Protein AF-A0A0T8ZZK5-F1 (afdb_monomer)

Secondary structure (DSSP, 8-state):
-HHHHHHHHHHHHHHHHHHHHHHHHHHHHHHHHHHHHHHHHHHHHHHHHHHHHHHHHHHHHHHHHHHHHHHHHHHHT--TTSPPP-HHHHHHHHHHHHHHHTT--SHHHHHHHHHHHHHHHHHTTPPPPSS--TTHHHHHHHTT--S---TTSHHHHHHHHHHHHHHHHHHHHHHHHHHHTT-

Solvent-accessible surface area (backbone atoms only — not comparable to full-atom values): 10381 Å² total; per-residue (Å²): 112,69,68,61,54,52,52,51,51,52,50,53,52,51,51,54,53,50,50,51,51,51,51,50,52,52,48,54,52,51,51,51,52,52,51,51,53,52,52,50,53,50,51,51,50,52,52,51,50,54,49,50,57,48,51,52,54,44,49,38,44,51,49,33,55,53,45,47,54,52,50,50,53,55,39,72,70,52,56,93,88,52,79,54,60,60,63,69,61,53,50,54,40,48,55,37,47,55,61,38,56,76,72,53,92,44,72,69,58,48,49,51,47,53,50,38,53,49,53,52,40,40,66,29,59,40,78,70,78,93,65,89,49,92,63,51,68,58,48,62,62,52,72,74,58,74,91,88,77,76,86,84,50,71,68,57,53,42,48,47,56,48,47,53,51,41,50,48,57,44,48,56,62,54,51,56,47,64,58,59,76,73,107

Nearest PDB structures (foldseek):
  8otz-assembly1_Ct  TM=2.909E-01  e=5.115E+00  Bos taurus
  3ja6-assembly1_I  TM=2.826E-01  e=5.115E+00  Escherichia coli

Foldseek 3Di:
DVVVVVVVVVVVVVVVVVVVVVVVVVVVVVVVVVVVVVVVVVVVVVVVVLVVVLVLLLVLLVLLLVLLVVLLVVLLPDDPPDAADDPVSLVSNVVSLVSNLVVDDDPVLNLLSVVLNQVSCVSSVHDRPPDDDVCVVVVVVVVPDDPDDDDDPDSVVSSVSNNVSSVVSNVVSVVVVVVVVVD

Organism: Streptococcus pneumoniae (NCBI:txid1313)

Sequence (183 aa):
MSEVFTTTLISVGATVLTNLIIHGFAYQQKKIENKNKLEEKKVDFLNTQLSQDRDLYISTFQNFASISGKTVSYVESRLDDAPPIDLDIITNFDDIFYKTYLFLDSDEEQKKFINFRNVLRYQAGYPHPDGLYIWDVQFEEQSYAPDTIEEPRYIFDRLNECLLIANKHINDKLHIQSSANCS

Radius of gyration: 33.41 Å; Cα contacts (8 Å, |Δi|>4): 77; chains: 1; bounding box: 79×36×98 Å

Mean predicted aligned error: 12.9 Å

Structure (mmCIF, N/CA/C/O backbone):
data_AF-A0A0T8ZZK5-F1
#
_entry.id   AF-A0A0T8ZZK5-F1
#
loop_
_atom_site.group_PDB
_atom_site.id
_atom_site.type_symbol
_atom_site.label_atom_id
_atom_site.label_alt_id
_atom_site.label_comp_id
_atom_site.label_asym_id
_atom_site.label_entity_id
_atom_site.label_seq_id
_atom_site.pdbx_PDB_ins_code
_atom_site.Cartn_x
_atom_site.Cartn_y
_atom_site.Cartn_z
_atom_site.occupancy
_atom_site.B_iso_or_equiv
_atom_site.auth_seq_id
_atom_site.auth_comp_id
_atom_site.auth_asym_id
_atom_site.auth_atom_id
_atom_site.pdbx_PDB_model_num
ATOM 1 N N . MET A 1 1 ? -50.946 -17.463 71.865 1.00 55.47 1 MET A N 1
ATOM 2 C CA . MET A 1 1 ? -51.202 -17.564 70.408 1.00 55.47 1 MET A CA 1
ATOM 3 C C . MET A 1 1 ? -50.961 -16.245 69.673 1.00 55.47 1 MET A C 1
ATOM 5 O O . MET A 1 1 ? -50.299 -16.304 68.649 1.00 55.47 1 MET A O 1
ATOM 9 N N . SER A 1 2 ? -51.411 -15.075 70.156 1.00 64.75 2 SER A N 1
ATOM 10 C CA . SER A 1 2 ? -51.207 -13.803 69.426 1.00 64.75 2 SER A CA 1
ATOM 11 C C . SER A 1 2 ? -49.736 -13.389 69.262 1.00 64.75 2 SER A C 1
ATOM 13 O O . SER A 1 2 ? -49.383 -12.920 68.189 1.00 64.75 2 SER A O 1
ATOM 15 N N . GLU A 1 3 ? -48.871 -13.642 70.252 1.00 64.31 3 GLU A N 1
ATOM 16 C CA . GLU A 1 3 ? -47.421 -13.363 70.173 1.00 64.31 3 GLU A CA 1
ATOM 17 C C . GLU A 1 3 ? -46.702 -14.117 69.050 1.00 64.31 3 GLU A C 1
ATOM 19 O O . GLU A 1 3 ? -45.795 -13.581 68.416 1.00 64.31 3 GLU A O 1
ATOM 24 N N . VAL A 1 4 ? -47.115 -15.358 68.777 1.00 70.38 4 VAL A N 1
ATOM 25 C CA . VAL A 1 4 ? -46.538 -16.183 67.705 1.00 70.38 4 VAL A CA 1
ATOM 26 C C . VAL A 1 4 ? -46.967 -15.644 66.337 1.00 70.38 4 VAL A C 1
ATOM 28 O O . VAL A 1 4 ? -46.168 -15.591 65.407 1.00 70.38 4 VAL A O 1
ATOM 31 N N . PHE A 1 5 ? -48.210 -15.168 66.215 1.00 71.44 5 PHE A N 1
ATOM 32 C CA . PHE A 1 5 ? -48.702 -14.541 64.987 1.00 71.44 5 PHE A CA 1
ATOM 33 C C . PHE A 1 5 ? -48.033 -13.188 64.707 1.00 71.44 5 PHE A C 1
ATOM 35 O O . PHE A 1 5 ? -47.642 -12.938 63.568 1.00 71.44 5 PHE A O 1
ATOM 42 N N . THR A 1 6 ? -47.845 -12.329 65.716 1.00 72.88 6 THR A N 1
ATOM 43 C CA . THR A 1 6 ? -47.165 -11.033 65.539 1.00 72.88 6 THR A CA 1
ATOM 44 C C . THR A 1 6 ? -45.686 -11.191 65.208 1.00 72.88 6 THR A C 1
ATOM 46 O O . THR A 1 6 ? -45.202 -10.530 64.292 1.00 72.88 6 THR A O 1
ATOM 49 N N . THR A 1 7 ? -44.968 -12.095 65.879 1.00 76.00 7 THR A N 1
ATOM 50 C CA . THR A 1 7 ? -43.553 -12.372 65.563 1.00 76.00 7 THR A CA 1
ATOM 51 C C . THR A 1 7 ? -43.370 -12.950 64.159 1.00 76.00 7 THR A C 1
ATOM 53 O O . THR A 1 7 ? -42.472 -12.518 63.435 1.00 76.00 7 THR A O 1
ATOM 56 N N . THR A 1 8 ? -44.259 -13.848 63.724 1.00 79.06 8 THR A N 1
ATOM 57 C CA . THR A 1 8 ? -44.230 -14.408 62.361 1.00 79.06 8 THR A CA 1
ATOM 58 C C . THR A 1 8 ? -44.511 -13.337 61.302 1.00 79.06 8 THR A C 1
ATOM 60 O O . THR A 1 8 ? -43.812 -13.271 60.294 1.00 79.06 8 THR A O 1
ATOM 63 N N . LEU A 1 9 ? -45.481 -12.446 61.539 1.00 80.62 9 LEU A N 1
ATOM 64 C CA . LEU A 1 9 ? -45.811 -11.355 60.614 1.00 80.62 9 LEU A CA 1
ATOM 65 C C . LEU A 1 9 ? -44.650 -10.356 60.461 1.00 80.62 9 LEU A C 1
ATOM 67 O O . LEU A 1 9 ? -44.331 -9.946 59.345 1.00 80.62 9 LEU A O 1
ATOM 71 N N . ILE A 1 10 ? -43.987 -10.006 61.570 1.00 82.19 10 ILE A N 1
ATOM 72 C CA . ILE A 1 10 ? -42.805 -9.130 61.573 1.00 82.19 10 ILE A CA 1
ATOM 73 C C . ILE A 1 10 ? -41.640 -9.800 60.838 1.00 82.19 10 ILE A C 1
ATOM 75 O O . ILE A 1 10 ? -40.980 -9.152 60.028 1.00 82.19 10 ILE A O 1
ATOM 79 N N . SER A 1 11 ? -41.412 -11.095 61.073 1.00 85.00 11 SER A N 1
ATOM 80 C CA . SER A 1 11 ? -40.361 -11.860 60.397 1.00 85.00 11 SER A CA 1
ATOM 81 C C . SER A 1 11 ? -40.570 -11.893 58.881 1.00 85.00 11 SER A C 1
ATOM 83 O O . SER A 1 11 ? -39.662 -11.519 58.143 1.00 85.00 11 SER A O 1
ATOM 85 N N . VAL A 1 12 ? -41.770 -12.248 58.411 1.00 85.62 12 VAL A N 1
ATOM 86 C CA . VAL A 1 12 ? -42.084 -12.295 56.973 1.00 85.62 12 VAL A CA 1
ATOM 87 C C . VAL A 1 12 ? -41.981 -10.905 56.342 1.00 85.62 12 VAL A C 1
ATOM 89 O O . VAL A 1 12 ? -41.382 -10.759 55.276 1.00 85.62 12 VAL A O 1
ATOM 92 N N . GLY A 1 13 ? -42.501 -9.869 57.010 1.00 83.75 13 GLY A N 1
ATOM 93 C CA . GLY A 1 13 ? -42.396 -8.485 56.544 1.00 83.75 13 GLY A CA 1
ATOM 94 C C . GLY A 1 13 ? -40.944 -8.013 56.417 1.00 83.75 13 GLY A C 1
ATOM 95 O O . GLY A 1 13 ? -40.569 -7.433 55.397 1.00 83.75 13 GLY A O 1
ATOM 96 N N . ALA A 1 14 ? -40.103 -8.327 57.407 1.00 86.81 14 ALA A N 1
ATOM 97 C CA . ALA A 1 14 ? -38.676 -8.020 57.378 1.00 86.81 14 ALA A CA 1
ATOM 98 C C . ALA A 1 14 ? -37.957 -8.751 56.233 1.00 86.81 14 ALA A C 1
ATOM 100 O O . ALA A 1 14 ? -37.158 -8.140 55.521 1.00 86.81 14 ALA A O 1
ATOM 101 N N . THR A 1 15 ? -38.264 -10.030 55.996 1.00 89.88 15 THR A N 1
ATOM 102 C CA . THR A 1 15 ? -37.680 -10.805 54.890 1.00 89.88 15 THR A CA 1
ATOM 103 C C . THR A 1 15 ? -38.067 -10.238 53.525 1.00 89.88 15 THR A C 1
ATOM 105 O O . THR A 1 15 ? -37.198 -10.066 52.671 1.00 89.88 15 THR A O 1
ATOM 108 N N . VAL A 1 16 ? -39.342 -9.891 53.316 1.00 88.62 16 VAL A N 1
ATOM 109 C CA . VAL A 1 16 ? -39.812 -9.293 52.054 1.00 88.62 16 VAL A CA 1
ATOM 110 C C . VAL A 1 16 ? -39.143 -7.941 51.808 1.00 88.62 16 VAL A C 1
ATOM 112 O O . VAL A 1 16 ? -38.659 -7.691 50.704 1.00 88.62 16 VAL A O 1
ATOM 115 N N . LEU A 1 17 ? -39.051 -7.094 52.838 1.00 89.12 17 LEU A N 1
ATOM 116 C CA . LEU A 1 17 ? -38.395 -5.791 52.734 1.00 89.12 17 LEU A CA 1
ATOM 117 C C . LEU A 1 17 ? -36.902 -5.934 52.411 1.00 89.12 17 LEU A C 1
ATOM 119 O O . LEU A 1 17 ? -36.387 -5.236 51.540 1.00 89.12 17 LEU A O 1
ATOM 123 N N . THR A 1 18 ? -36.218 -6.874 53.063 1.00 89.19 18 THR A N 1
ATOM 124 C CA . THR A 1 18 ? -34.786 -7.106 52.840 1.00 89.19 18 THR A CA 1
ATOM 125 C C . THR A 1 18 ? -34.538 -7.650 51.431 1.00 89.19 18 THR A C 1
ATOM 127 O O . THR A 1 18 ? -33.644 -7.163 50.744 1.00 89.19 18 THR A O 1
ATOM 130 N N . ASN A 1 19 ? -35.377 -8.570 50.943 1.00 90.12 19 ASN A N 1
ATOM 131 C CA . ASN A 1 19 ? -35.300 -9.063 49.565 1.00 90.12 19 ASN A CA 1
ATOM 132 C C . ASN A 1 19 ? -35.531 -7.954 48.532 1.00 90.12 19 ASN A C 1
ATOM 134 O O . ASN A 1 19 ? -34.803 -7.891 47.543 1.00 90.12 19 ASN A O 1
ATOM 138 N N . LEU A 1 20 ? -36.500 -7.060 48.753 1.00 90.19 20 LEU A N 1
ATOM 139 C CA . LEU A 1 20 ? -36.731 -5.913 47.868 1.00 90.19 20 LEU A CA 1
ATOM 140 C C . LEU A 1 20 ? -35.511 -4.988 47.808 1.00 90.19 20 LEU A C 1
ATOM 142 O O . LEU A 1 20 ? -35.112 -4.570 46.721 1.00 90.19 20 LEU A O 1
ATOM 146 N N . ILE A 1 21 ? -34.890 -4.710 48.957 1.00 91.44 21 ILE A N 1
ATOM 147 C CA . ILE A 1 21 ? -33.682 -3.883 49.041 1.00 91.44 21 ILE A CA 1
ATOM 148 C C . ILE A 1 21 ? -32.510 -4.561 48.314 1.00 91.44 21 ILE A C 1
ATOM 150 O O . ILE A 1 21 ? -31.863 -3.928 47.479 1.00 91.44 21 ILE A O 1
ATOM 154 N N . ILE A 1 22 ? -32.268 -5.852 48.568 1.00 91.31 22 ILE A N 1
ATOM 155 C CA . ILE A 1 22 ? -31.192 -6.622 47.925 1.00 91.31 22 ILE A CA 1
ATOM 156 C C . ILE A 1 22 ? -31.388 -6.664 46.407 1.00 91.31 22 ILE A C 1
ATOM 158 O O . ILE A 1 22 ? -30.453 -6.375 45.663 1.00 91.31 22 ILE A O 1
ATOM 162 N N . HIS A 1 23 ? -32.596 -6.972 45.927 1.00 90.44 23 HIS A N 1
ATOM 163 C CA . HIS A 1 23 ? -32.881 -6.995 44.492 1.00 90.44 23 HIS A CA 1
ATOM 164 C C . HIS A 1 23 ? -32.785 -5.606 43.854 1.00 90.44 23 HIS A C 1
ATOM 166 O O . HIS A 1 23 ? -32.307 -5.496 42.725 1.00 90.44 23 HIS A O 1
ATOM 172 N N . GLY A 1 24 ? -33.172 -4.548 44.572 1.00 89.75 24 GLY A N 1
ATOM 173 C CA . GLY A 1 24 ? -32.990 -3.166 44.134 1.00 89.75 24 GLY A CA 1
ATOM 174 C C . GLY A 1 24 ? -31.514 -2.810 43.937 1.00 89.75 24 GLY A C 1
ATOM 175 O O . GLY A 1 24 ? -31.138 -2.307 42.875 1.00 89.75 24 GLY A O 1
ATOM 176 N N . PHE A 1 25 ? -30.659 -3.133 44.913 1.00 92.69 25 PHE A N 1
ATOM 177 C CA . PHE A 1 25 ? -29.212 -2.933 44.794 1.00 92.69 25 PHE A CA 1
ATOM 178 C C . PHE A 1 25 ? -28.594 -3.800 43.693 1.00 92.69 25 PHE A C 1
ATOM 180 O O . PHE A 1 25 ? -27.832 -3.286 42.874 1.00 92.69 25 PHE A O 1
ATOM 187 N N . ALA A 1 26 ? -28.971 -5.078 43.607 1.00 90.81 26 ALA A N 1
ATOM 188 C CA . ALA A 1 26 ? -28.497 -5.985 42.563 1.00 90.81 26 ALA A CA 1
ATOM 189 C C . ALA A 1 26 ? -28.880 -5.496 41.156 1.00 90.81 26 ALA A C 1
ATOM 191 O O . ALA A 1 26 ? -28.079 -5.581 40.226 1.00 90.81 26 ALA A O 1
ATOM 192 N N . TYR A 1 27 ? -30.080 -4.932 40.990 1.00 92.44 27 TYR A N 1
ATOM 193 C CA . TYR A 1 27 ? -30.512 -4.340 39.726 1.00 92.44 27 TYR A CA 1
ATOM 194 C C . TYR A 1 27 ? -29.660 -3.124 39.340 1.00 92.44 27 TYR A C 1
ATOM 196 O O . TYR A 1 27 ? -29.201 -3.038 38.200 1.00 92.44 27 TYR A O 1
ATOM 204 N N . GLN A 1 28 ? -29.406 -2.205 40.279 1.00 91.19 28 GLN A N 1
ATOM 205 C CA . GLN A 1 28 ? -28.550 -1.039 40.027 1.00 91.19 28 GLN A CA 1
ATOM 206 C C . GLN A 1 28 ? -27.117 -1.459 39.684 1.00 91.19 28 GLN A C 1
ATOM 208 O O . GLN A 1 28 ? -26.542 -0.957 38.719 1.00 91.19 28 GLN A O 1
ATOM 213 N N . GLN A 1 29 ? -26.567 -2.433 40.412 1.00 90.19 29 GLN A N 1
ATOM 214 C CA . GLN A 1 29 ? -25.231 -2.965 40.154 1.00 90.19 29 GLN A CA 1
ATOM 215 C C . GLN A 1 29 ? -25.142 -3.603 38.763 1.00 90.19 29 GLN A C 1
ATOM 217 O O . GLN A 1 29 ? -24.246 -3.269 37.991 1.00 90.19 29 GLN A O 1
ATOM 222 N N . LYS A 1 30 ? -26.124 -4.433 38.390 1.00 92.62 30 LYS A N 1
ATOM 223 C CA . LYS A 1 30 ? -26.199 -5.053 37.059 1.00 92.62 30 LYS A CA 1
ATOM 224 C C . LYS A 1 30 ? -26.376 -4.023 35.941 1.00 92.62 30 LYS A C 1
ATOM 226 O O . LYS A 1 30 ? -25.853 -4.200 34.843 1.00 92.62 30 LYS A O 1
ATOM 231 N N . LYS A 1 31 ? -27.096 -2.929 36.200 1.00 92.94 31 LYS A N 1
ATOM 232 C CA . LYS A 1 31 ? -27.240 -1.817 35.251 1.00 92.94 31 LYS A CA 1
ATOM 233 C C . LYS A 1 31 ? -25.902 -1.118 34.998 1.00 92.94 31 LYS A C 1
ATOM 235 O O . LYS A 1 31 ? -25.587 -0.838 33.843 1.00 92.94 31 LYS A O 1
ATOM 240 N N . ILE A 1 32 ? -25.122 -0.864 36.050 1.00 92.06 32 ILE A N 1
ATOM 241 C CA . ILE A 1 32 ? -23.775 -0.283 35.941 1.00 92.06 32 ILE A CA 1
ATOM 242 C C . ILE A 1 32 ? -22.839 -1.251 35.211 1.00 92.06 32 ILE A C 1
ATOM 244 O O . ILE A 1 32 ? -22.172 -0.846 34.266 1.00 92.06 32 ILE A O 1
ATOM 248 N N . GLU A 1 33 ? -22.850 -2.534 35.575 1.00 92.56 33 GLU A N 1
ATOM 249 C CA . GLU A 1 33 ? -22.044 -3.568 34.916 1.00 92.56 33 GLU A CA 1
ATOM 250 C C . GLU A 1 33 ? -22.335 -3.642 33.411 1.00 92.56 33 GLU A C 1
ATOM 252 O O . GLU A 1 33 ? -21.416 -3.637 32.596 1.00 92.56 33 GLU A O 1
ATOM 257 N N . ASN A 1 34 ? -23.613 -3.650 33.022 1.00 91.50 34 ASN A N 1
ATOM 258 C CA . ASN A 1 34 ? -24.003 -3.663 31.614 1.00 91.50 34 ASN A CA 1
ATOM 259 C C . ASN A 1 34 ? -23.561 -2.398 30.871 1.00 91.50 34 ASN A C 1
ATOM 261 O O . ASN A 1 34 ? -23.175 -2.487 29.706 1.00 91.50 34 ASN A O 1
ATOM 265 N N . LYS A 1 35 ? -23.615 -1.230 31.526 1.00 91.31 35 LYS A N 1
ATOM 266 C CA . LYS A 1 35 ? -23.129 0.023 30.941 1.00 91.31 35 LYS A CA 1
ATO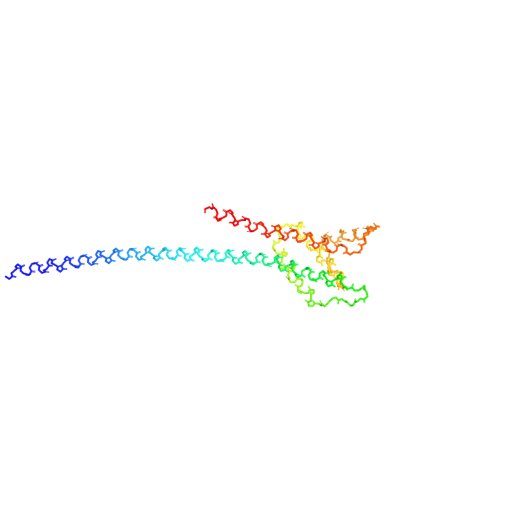M 267 C C . LYS A 1 35 ? -21.617 -0.040 30.709 1.00 91.31 35 LYS A C 1
ATOM 269 O O . LYS A 1 35 ? -21.177 0.244 29.600 1.00 91.31 35 LYS A O 1
ATOM 274 N N . ASN A 1 36 ? -20.856 -0.490 31.703 1.00 91.00 36 ASN A N 1
ATOM 275 C CA . ASN A 1 36 ? -19.404 -0.624 31.599 1.00 91.00 36 ASN A CA 1
ATOM 276 C C . ASN A 1 36 ? -19.012 -1.634 30.513 1.00 91.00 36 ASN A C 1
ATOM 278 O O . ASN A 1 36 ? -18.176 -1.321 29.678 1.00 91.00 36 ASN A O 1
ATOM 282 N N . LYS A 1 37 ? -19.679 -2.795 30.443 1.00 92.81 37 LYS A N 1
ATOM 283 C CA . LYS A 1 37 ? -19.452 -3.786 29.373 1.00 92.81 37 LYS A CA 1
ATOM 284 C C . LYS A 1 37 ? -19.738 -3.233 27.980 1.00 92.81 37 LYS A C 1
ATOM 286 O O . LYS A 1 37 ? -19.100 -3.636 27.013 1.00 92.81 37 LYS A O 1
ATOM 291 N N . LEU A 1 38 ? -20.739 -2.362 27.848 1.00 90.94 38 LEU A N 1
ATOM 292 C CA . LEU A 1 38 ? -21.039 -1.720 26.572 1.00 90.94 38 LEU A CA 1
ATOM 293 C C . LEU A 1 38 ? -19.946 -0.716 26.191 1.00 90.94 38 LEU A C 1
ATOM 295 O O . LEU A 1 38 ? -19.548 -0.685 25.031 1.00 90.94 38 LEU A O 1
ATOM 299 N N . GLU A 1 39 ? -19.477 0.086 27.147 1.00 90.69 39 GLU A N 1
ATOM 300 C CA . GLU A 1 39 ? -18.379 1.036 26.938 1.00 90.69 39 GLU A CA 1
ATOM 301 C C . GLU A 1 39 ? -17.072 0.311 26.589 1.00 90.69 39 GLU A C 1
ATOM 303 O O . GLU A 1 39 ? -16.452 0.658 25.588 1.00 90.69 39 GLU A O 1
ATOM 308 N N . GLU A 1 40 ? -16.724 -0.751 27.318 1.00 89.00 40 GLU A N 1
ATOM 309 C CA . GLU A 1 40 ? -15.568 -1.620 27.052 1.00 89.00 40 GLU A CA 1
ATOM 310 C C . GLU A 1 40 ? -15.614 -2.194 25.632 1.00 89.00 40 GLU A C 1
ATOM 312 O O . GLU A 1 40 ? -14.704 -1.961 24.843 1.00 89.00 40 GLU A O 1
ATOM 317 N N . LYS A 1 41 ? -16.736 -2.812 25.232 1.00 90.81 41 LYS A N 1
ATOM 318 C CA . LYS A 1 41 ? -16.910 -3.314 23.856 1.00 90.81 41 LYS A CA 1
ATOM 319 C C . LYS A 1 41 ? -16.763 -2.229 22.793 1.00 90.81 41 LYS A C 1
ATOM 321 O O . LYS A 1 41 ? -16.334 -2.516 21.678 1.00 90.81 41 LYS A O 1
ATOM 326 N N . LYS A 1 42 ? -17.176 -0.998 23.099 1.00 89.94 42 LYS A N 1
ATOM 327 C CA . LYS A 1 42 ? -17.075 0.129 22.169 1.00 89.94 42 LYS A CA 1
ATOM 328 C C . LYS A 1 42 ? -15.621 0.562 21.997 1.00 89.94 42 LYS A C 1
ATOM 330 O O . LYS A 1 42 ? -15.205 0.826 20.873 1.00 89.94 42 LYS A O 1
ATOM 335 N N . VAL A 1 43 ? -14.865 0.603 23.093 1.00 89.25 43 VAL A N 1
ATOM 336 C CA . VAL A 1 43 ? -13.423 0.874 23.088 1.00 89.25 43 VAL A CA 1
ATOM 337 C C . VAL A 1 43 ? -12.673 -0.232 22.345 1.00 89.25 43 VAL A C 1
ATOM 339 O O . VAL A 1 43 ? -11.889 0.074 21.452 1.00 89.25 43 VAL A O 1
ATOM 342 N N . ASP A 1 44 ? -12.977 -1.501 22.619 1.00 89.06 44 ASP A N 1
ATOM 343 C CA . ASP A 1 44 ? -12.360 -2.646 21.939 1.00 89.06 44 ASP A CA 1
ATOM 344 C C . ASP A 1 44 ? -12.613 -2.634 20.432 1.00 89.06 44 ASP A C 1
ATOM 346 O O . ASP A 1 44 ? -11.703 -2.883 19.640 1.00 89.06 44 ASP A O 1
ATOM 350 N N . PHE A 1 45 ? -13.842 -2.313 20.020 1.00 89.50 45 PHE A N 1
ATOM 351 C CA . PHE A 1 45 ? -14.190 -2.184 18.609 1.00 89.50 45 PHE A CA 1
ATOM 352 C C . PHE A 1 45 ? -13.360 -1.091 17.923 1.00 89.50 45 PHE A C 1
ATOM 354 O O . PHE A 1 45 ? -12.769 -1.344 16.874 1.00 89.50 45 PHE A O 1
ATOM 361 N N . LEU A 1 46 ? -13.269 0.098 18.530 1.00 86.19 46 LEU A N 1
ATOM 362 C CA . LEU A 1 46 ? -12.480 1.209 17.992 1.00 86.19 46 LEU A CA 1
ATOM 363 C C . LEU A 1 46 ? -10.987 0.870 17.930 1.00 86.19 46 LEU A C 1
ATOM 365 O O . LEU A 1 46 ? -10.346 1.125 16.916 1.00 86.19 46 LEU A O 1
ATOM 369 N N . ASN A 1 47 ? -10.443 0.244 18.974 1.00 85.38 47 ASN A N 1
ATOM 370 C CA . ASN A 1 47 ? -9.048 -0.195 19.001 1.00 85.38 47 ASN A CA 1
ATOM 371 C C . ASN A 1 47 ? -8.761 -1.249 17.926 1.00 85.38 47 ASN A C 1
ATOM 373 O O . ASN A 1 47 ? -7.726 -1.191 17.262 1.00 85.38 47 ASN A O 1
ATOM 377 N N . THR A 1 48 ? -9.687 -2.187 17.718 1.00 88.31 48 THR A N 1
ATOM 378 C CA . THR A 1 48 ? -9.572 -3.206 16.666 1.00 88.31 48 THR A CA 1
ATOM 379 C C . THR A 1 48 ? -9.573 -2.560 15.285 1.00 88.31 48 THR A C 1
ATOM 381 O O . THR A 1 48 ? -8.710 -2.877 14.471 1.00 88.31 48 THR A O 1
ATOM 384 N N . GLN A 1 49 ? -10.493 -1.626 15.033 1.00 85.12 49 GLN A N 1
ATOM 385 C CA . GLN A 1 49 ? -10.563 -0.901 13.766 1.00 85.12 49 GLN A CA 1
ATOM 386 C C . GLN A 1 49 ? -9.279 -0.098 13.508 1.00 85.12 49 GLN A C 1
ATOM 388 O O . GLN A 1 49 ? -8.680 -0.228 12.446 1.00 85.12 49 GLN A O 1
ATOM 393 N N . LEU A 1 50 ? -8.796 0.651 14.504 1.00 85.12 50 LEU A N 1
ATOM 394 C CA . LEU A 1 50 ? -7.542 1.403 14.403 1.00 85.12 50 LEU A CA 1
ATOM 395 C C . LEU A 1 50 ? -6.338 0.494 14.124 1.00 85.12 50 LEU A C 1
ATOM 397 O O . LEU A 1 50 ? -5.467 0.852 13.331 1.00 85.12 50 LEU A O 1
ATOM 401 N N . SER A 1 51 ? -6.283 -0.685 14.753 1.00 85.44 51 SER A N 1
ATOM 402 C CA . SER A 1 51 ? -5.237 -1.674 14.473 1.00 85.44 51 SER A CA 1
ATOM 403 C C . SER A 1 51 ? -5.323 -2.187 13.038 1.00 85.44 51 SER A C 1
ATOM 405 O O . SER A 1 51 ? -4.297 -2.282 12.374 1.00 85.44 51 SER A O 1
ATOM 407 N N . GLN A 1 52 ? -6.527 -2.491 12.547 1.00 88.56 52 GLN A N 1
ATOM 408 C CA . GLN A 1 52 ? -6.739 -2.978 11.182 1.00 88.56 52 GLN A CA 1
ATOM 409 C C . GLN A 1 52 ? -6.354 -1.933 10.135 1.00 88.56 52 GLN A C 1
ATOM 411 O O . GLN A 1 52 ? -5.634 -2.261 9.195 1.00 88.56 52 GLN A O 1
ATOM 416 N N . ASP A 1 53 ? -6.768 -0.679 10.318 1.00 86.62 53 ASP A N 1
ATOM 417 C CA . ASP A 1 53 ? -6.430 0.418 9.408 1.00 86.62 53 ASP A CA 1
ATOM 418 C C . ASP A 1 53 ? -4.913 0.655 9.370 1.00 86.62 53 ASP A C 1
ATOM 420 O O . ASP A 1 53 ? -4.327 0.855 8.304 1.00 86.62 53 ASP A O 1
ATOM 424 N N . ARG A 1 54 ? -4.247 0.568 10.529 1.00 86.62 54 ARG A N 1
ATOM 425 C CA . ARG A 1 54 ? -2.783 0.641 10.629 1.00 86.62 54 ARG A CA 1
ATOM 426 C C . ARG A 1 54 ? -2.116 -0.515 9.886 1.00 86.62 54 ARG A C 1
ATOM 428 O O . ARG A 1 54 ? -1.181 -0.284 9.122 1.00 86.62 54 ARG A O 1
ATOM 435 N N . ASP A 1 55 ? -2.567 -1.742 10.116 1.00 90.75 55 ASP A N 1
ATOM 436 C CA . ASP A 1 55 ? -1.972 -2.931 9.504 1.00 90.75 55 ASP A CA 1
ATOM 437 C C . ASP A 1 55 ? -2.173 -2.916 7.982 1.00 90.75 55 ASP A C 1
ATOM 439 O O . ASP A 1 55 ? -1.253 -3.245 7.232 1.00 90.75 55 ASP A O 1
ATOM 443 N N . LEU A 1 56 ? -3.330 -2.443 7.508 1.00 92.06 56 LEU A N 1
ATOM 444 C CA . LEU A 1 56 ? -3.595 -2.198 6.091 1.00 92.06 56 LEU A CA 1
ATOM 445 C C . LEU A 1 56 ? -2.630 -1.157 5.507 1.00 92.06 56 LEU A C 1
ATOM 447 O O . LEU A 1 56 ? -2.041 -1.386 4.450 1.00 92.06 56 LEU A O 1
ATOM 451 N N . TYR A 1 57 ? -2.436 -0.036 6.200 1.00 90.88 57 TYR A N 1
ATOM 452 C CA . TYR A 1 57 ? -1.529 1.022 5.764 1.00 90.88 57 TYR A CA 1
ATOM 453 C C . TYR A 1 57 ? -0.083 0.513 5.657 1.00 90.88 57 TYR A C 1
ATOM 455 O O . TYR A 1 57 ? 0.535 0.604 4.597 1.00 90.88 57 TYR A O 1
ATOM 463 N N . ILE A 1 58 ? 0.441 -0.106 6.720 1.00 92.00 58 ILE A N 1
ATOM 464 C CA . ILE A 1 58 ? 1.814 -0.636 6.755 1.00 92.00 58 ILE A CA 1
ATOM 465 C C . ILE A 1 58 ? 2.003 -1.728 5.697 1.00 92.00 58 ILE A C 1
ATOM 467 O O . ILE A 1 58 ? 2.971 -1.687 4.933 1.00 92.00 58 ILE A O 1
ATOM 471 N N . SER A 1 59 ? 1.076 -2.687 5.622 1.00 94.62 59 SER A N 1
ATOM 472 C CA . SER A 1 59 ? 1.167 -3.780 4.650 1.00 94.62 59 SER A CA 1
ATOM 473 C C . SER A 1 59 ? 1.112 -3.275 3.211 1.00 94.62 59 SER A C 1
ATOM 475 O O . SER A 1 59 ? 1.792 -3.834 2.357 1.00 94.62 59 SER A O 1
ATOM 477 N N . THR A 1 60 ? 0.395 -2.184 2.931 1.00 95.12 60 THR A N 1
ATOM 478 C CA . THR A 1 60 ? 0.370 -1.574 1.594 1.00 95.12 60 THR A CA 1
ATOM 479 C C . THR A 1 60 ? 1.759 -1.095 1.163 1.00 95.12 60 THR A C 1
ATOM 481 O O . THR A 1 60 ? 2.214 -1.441 0.073 1.00 95.12 60 THR A O 1
ATOM 484 N N . PHE A 1 61 ? 2.482 -0.370 2.022 1.00 94.88 61 PHE A N 1
ATOM 485 C CA . PHE A 1 61 ? 3.849 0.077 1.717 1.00 94.88 61 PHE A CA 1
ATOM 486 C C . PHE A 1 61 ? 4.860 -1.079 1.667 1.00 94.88 61 PHE A C 1
ATOM 488 O O . PHE A 1 61 ? 5.755 -1.082 0.820 1.00 94.88 61 PHE A O 1
ATOM 495 N N . GLN A 1 62 ? 4.710 -2.096 2.520 1.00 94.06 62 GLN A N 1
ATOM 496 C CA . GLN A 1 62 ? 5.556 -3.297 2.484 1.00 94.06 62 GLN A CA 1
ATOM 497 C C . GLN A 1 62 ? 5.342 -4.121 1.207 1.00 94.06 62 GLN A C 1
ATOM 499 O O . GLN A 1 62 ? 6.308 -4.569 0.583 1.00 94.06 62 GLN A O 1
ATOM 504 N N . ASN A 1 63 ? 4.086 -4.290 0.790 1.00 96.00 63 ASN A N 1
ATOM 505 C CA . ASN A 1 63 ? 3.737 -4.967 -0.454 1.00 96.00 63 ASN A CA 1
ATOM 506 C C . ASN A 1 63 ? 4.307 -4.212 -1.654 1.00 96.00 63 ASN A C 1
ATOM 508 O O . ASN A 1 63 ? 4.890 -4.842 -2.534 1.00 96.00 63 ASN A O 1
ATOM 512 N N . PHE A 1 64 ? 4.233 -2.877 -1.654 1.00 96.12 64 PHE A N 1
ATOM 513 C CA . PHE A 1 64 ? 4.890 -2.057 -2.669 1.00 96.12 64 PHE A CA 1
ATOM 514 C C . PHE A 1 64 ? 6.390 -2.298 -2.722 1.00 96.12 64 PHE A C 1
ATOM 516 O O . PHE A 1 64 ? 6.909 -2.601 -3.791 1.00 96.12 64 PHE A O 1
ATOM 523 N N . ALA A 1 65 ? 7.087 -2.253 -1.587 1.00 94.06 65 ALA A N 1
ATOM 524 C CA . ALA A 1 65 ? 8.522 -2.510 -1.564 1.00 94.06 65 ALA A CA 1
ATOM 525 C C . ALA A 1 65 ? 8.876 -3.896 -2.136 1.00 94.06 65 ALA A C 1
ATOM 527 O O . ALA A 1 65 ? 9.806 -4.028 -2.934 1.00 94.06 65 ALA A O 1
ATOM 528 N N . SER A 1 66 ? 8.103 -4.927 -1.776 1.00 95.44 66 SER A N 1
ATOM 529 C CA . SER A 1 66 ? 8.330 -6.296 -2.246 1.00 95.44 66 SER A CA 1
ATOM 530 C C . SER A 1 66 ? 8.062 -6.464 -3.743 1.00 95.44 66 SER A C 1
ATOM 532 O O . SER A 1 66 ? 8.899 -7.008 -4.465 1.00 95.44 66 SER A O 1
ATOM 534 N N . ILE A 1 67 ? 6.898 -6.015 -4.218 1.00 95.31 67 ILE A N 1
ATOM 535 C CA . ILE A 1 67 ? 6.482 -6.197 -5.611 1.00 95.31 67 ILE A CA 1
ATOM 536 C C . ILE A 1 67 ? 7.301 -5.306 -6.540 1.00 95.31 67 ILE A C 1
ATOM 538 O O . ILE A 1 67 ? 7.786 -5.797 -7.559 1.00 95.31 67 ILE A O 1
ATOM 542 N N . SER A 1 68 ? 7.547 -4.049 -6.174 1.00 93.38 68 SER A N 1
ATOM 543 C CA . SER A 1 68 ? 8.393 -3.146 -6.957 1.00 93.38 68 SER A CA 1
ATOM 544 C C . SER A 1 68 ? 9.827 -3.663 -7.048 1.00 93.38 68 SER A C 1
ATOM 546 O O . SER A 1 68 ? 10.375 -3.711 -8.142 1.00 93.38 68 SER A O 1
ATOM 548 N N . GLY A 1 69 ? 10.416 -4.153 -5.950 1.00 92.44 69 GLY A N 1
ATOM 549 C CA . GLY A 1 69 ? 11.764 -4.736 -5.979 1.00 92.44 69 GLY A CA 1
ATOM 550 C C . GLY A 1 69 ? 11.875 -5.962 -6.894 1.00 92.44 69 GLY A C 1
ATOM 551 O O . GLY A 1 69 ? 12.820 -6.075 -7.677 1.00 92.44 69 GLY A O 1
ATOM 552 N N . LYS A 1 70 ? 10.879 -6.858 -6.861 1.00 92.75 70 LYS A N 1
ATOM 553 C CA . LYS A 1 70 ? 10.810 -8.006 -7.783 1.00 92.75 70 LYS A CA 1
ATOM 554 C C . LYS A 1 70 ? 10.647 -7.561 -9.234 1.00 92.75 70 LYS A C 1
ATOM 556 O O . LYS A 1 70 ? 11.331 -8.079 -10.106 1.00 92.75 70 LYS A O 1
ATOM 561 N N . THR A 1 71 ? 9.763 -6.601 -9.482 1.00 92.25 71 THR A N 1
ATOM 562 C CA . THR A 1 71 ? 9.464 -6.109 -10.833 1.00 92.25 71 THR A CA 1
ATOM 563 C C . THR A 1 71 ? 10.672 -5.410 -11.445 1.00 92.25 71 THR A C 1
ATOM 565 O O . THR A 1 71 ? 11.032 -5.717 -12.575 1.00 92.25 71 THR A O 1
ATOM 568 N N . VAL A 1 72 ? 11.368 -4.565 -10.679 1.00 91.50 72 VAL A N 1
ATOM 569 C CA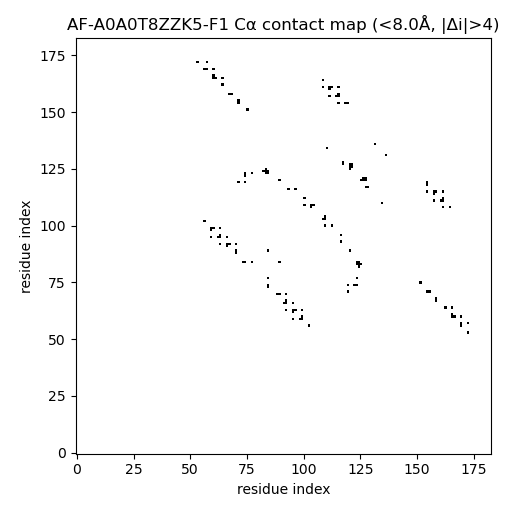 . VAL A 1 72 ? 12.634 -3.953 -11.108 1.00 91.50 72 VAL A CA 1
ATOM 570 C C . VAL A 1 72 ? 13.677 -5.022 -11.424 1.00 91.50 72 VAL A C 1
ATOM 572 O O . VAL A 1 72 ? 14.351 -4.920 -12.436 1.00 91.50 72 VAL A O 1
ATOM 575 N N . SER A 1 73 ? 13.753 -6.100 -10.641 1.00 89.00 73 SER A N 1
ATOM 576 C CA . SER A 1 73 ? 14.677 -7.208 -10.936 1.00 89.00 73 SER A CA 1
ATOM 577 C C . SER A 1 73 ? 14.349 -7.926 -12.259 1.00 89.00 73 SER A C 1
ATOM 579 O O . SER A 1 73 ? 15.256 -8.369 -12.965 1.00 89.00 73 SER A O 1
ATOM 581 N N . TYR A 1 74 ? 13.066 -8.038 -12.625 1.00 88.94 74 TYR A N 1
ATOM 582 C CA . TYR A 1 74 ? 12.658 -8.566 -13.935 1.00 88.94 74 TYR A CA 1
ATOM 583 C C . TYR A 1 74 ? 12.995 -7.610 -15.080 1.00 88.94 74 TYR A C 1
ATOM 585 O O . TYR A 1 74 ? 13.433 -8.058 -16.133 1.00 88.94 74 TYR A O 1
ATOM 593 N N . VAL A 1 75 ? 12.814 -6.307 -14.865 1.00 87.06 75 VAL A N 1
ATOM 594 C CA . VAL A 1 75 ? 13.194 -5.258 -15.821 1.00 87.06 75 VAL A CA 1
ATOM 595 C C . VAL A 1 75 ? 14.697 -5.254 -16.065 1.00 87.06 75 VAL A C 1
ATOM 597 O O . VAL A 1 75 ? 15.122 -5.291 -17.211 1.00 87.06 75 VAL A O 1
ATOM 600 N N . GLU A 1 76 ? 15.491 -5.308 -15.004 1.00 83.75 76 GLU A N 1
ATOM 601 C CA . GLU A 1 76 ? 16.953 -5.291 -15.070 1.00 83.75 76 GLU A CA 1
ATOM 602 C C . GLU A 1 76 ? 17.540 -6.520 -15.780 1.00 83.75 76 GLU A C 1
ATOM 604 O O . GLU A 1 76 ? 18.586 -6.458 -16.415 1.00 83.75 76 GLU A O 1
ATOM 609 N N . SER A 1 77 ? 16.875 -7.672 -15.657 1.00 85.12 77 SER A N 1
ATOM 610 C CA . SER A 1 77 ? 17.319 -8.923 -16.284 1.00 85.12 77 SER A CA 1
ATOM 611 C C . SER A 1 77 ? 16.851 -9.081 -17.733 1.00 85.12 77 SER A C 1
ATOM 613 O O . SER A 1 77 ? 17.199 -10.070 -18.386 1.00 85.12 77 SER A O 1
ATOM 615 N N . ARG A 1 78 ? 16.064 -8.129 -18.245 1.00 81.75 78 ARG A N 1
ATOM 616 C CA . ARG A 1 78 ? 15.575 -8.129 -19.621 1.00 81.75 78 ARG A CA 1
ATOM 617 C C . ARG A 1 78 ? 16.703 -7.712 -20.571 1.00 81.75 78 ARG A C 1
ATOM 619 O O . ARG A 1 78 ? 17.408 -6.745 -20.327 1.00 81.75 78 ARG A O 1
ATOM 626 N N . LEU A 1 79 ? 16.850 -8.443 -21.674 1.00 77.56 79 LEU A N 1
ATOM 627 C CA . LEU A 1 79 ? 17.718 -8.049 -22.790 1.00 77.56 79 LEU A CA 1
ATOM 628 C C . LEU A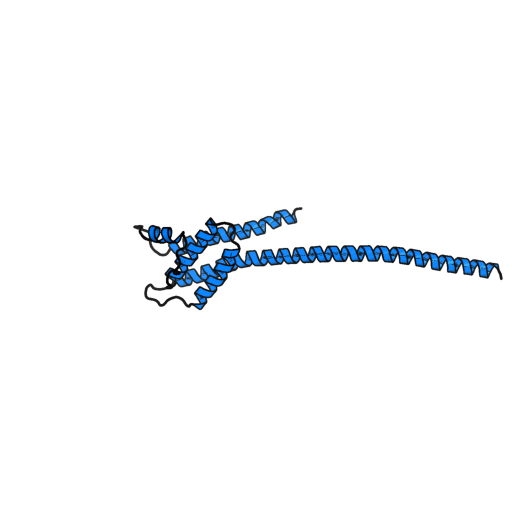 1 79 ? 16.991 -7.021 -23.671 1.00 77.56 79 LEU A C 1
ATOM 630 O O . LEU A 1 79 ? 15.775 -7.124 -23.825 1.00 77.56 79 LEU A O 1
ATOM 634 N N . ASP A 1 80 ? 17.716 -6.100 -24.305 1.00 70.31 80 ASP A N 1
ATOM 635 C CA . ASP A 1 80 ? 17.123 -5.000 -25.092 1.00 70.31 80 ASP A CA 1
ATOM 636 C C . ASP A 1 80 ? 16.121 -5.469 -26.164 1.00 70.31 80 ASP A C 1
ATOM 638 O O . ASP A 1 80 ? 15.033 -4.903 -26.299 1.00 70.31 80 ASP A O 1
ATOM 642 N N . ASP A 1 81 ? 16.435 -6.573 -26.850 1.00 76.38 81 ASP A N 1
ATOM 643 C CA . ASP A 1 81 ? 15.611 -7.159 -27.920 1.00 76.38 81 ASP A CA 1
ATOM 644 C C . ASP A 1 81 ? 14.556 -8.169 -27.421 1.00 76.38 81 ASP A C 1
ATOM 646 O O . ASP A 1 81 ? 13.853 -8.803 -28.216 1.00 76.38 81 ASP A O 1
ATOM 650 N N . ALA A 1 82 ? 14.444 -8.382 -26.108 1.00 81.69 82 ALA A N 1
ATOM 651 C CA . ALA A 1 82 ? 13.483 -9.326 -25.548 1.00 81.69 82 ALA A CA 1
ATOM 652 C C . ALA A 1 82 ? 12.040 -8.805 -25.691 1.00 81.69 82 ALA A C 1
ATOM 654 O O . ALA A 1 82 ? 11.811 -7.592 -25.683 1.00 81.69 82 ALA A O 1
ATOM 655 N N . PRO A 1 83 ? 11.029 -9.690 -25.761 1.00 86.25 83 PRO A N 1
ATOM 656 C CA . PRO A 1 83 ? 9.637 -9.259 -25.690 1.00 86.25 83 PRO A CA 1
ATOM 657 C C . PRO A 1 83 ? 9.352 -8.481 -24.389 1.00 86.25 83 PRO A C 1
ATOM 659 O O . PRO A 1 83 ? 10.123 -8.577 -23.424 1.00 86.25 83 PRO A O 1
ATOM 662 N N . PRO A 1 84 ? 8.253 -7.705 -24.342 1.00 87.69 84 PRO A N 1
ATOM 663 C CA . PRO A 1 84 ? 7.814 -7.056 -23.114 1.00 87.69 84 PRO A CA 1
ATOM 664 C C . PRO A 1 84 ? 7.634 -8.061 -21.974 1.00 87.69 84 PRO A C 1
ATOM 666 O O . PRO A 1 84 ? 7.289 -9.224 -22.204 1.00 87.69 84 PRO A O 1
ATOM 669 N N . ILE A 1 85 ? 7.851 -7.602 -20.742 1.00 88.00 85 ILE A N 1
ATOM 670 C CA . ILE A 1 85 ? 7.604 -8.407 -19.539 1.00 88.00 85 ILE A CA 1
ATOM 671 C C . ILE A 1 85 ? 6.134 -8.817 -19.498 1.00 88.00 85 ILE A C 1
ATOM 673 O O . ILE A 1 85 ? 5.267 -8.055 -19.920 1.00 88.00 85 ILE A O 1
ATOM 677 N N . ASP A 1 86 ? 5.863 -10.007 -18.964 1.00 91.50 86 ASP A N 1
ATOM 678 C CA . ASP A 1 86 ? 4.511 -10.532 -18.789 1.00 91.50 86 ASP A CA 1
ATOM 679 C C . ASP A 1 86 ? 3.560 -9.478 -18.191 1.00 91.50 86 ASP A C 1
ATOM 681 O O . ASP A 1 86 ? 3.850 -8.845 -17.167 1.00 91.50 86 ASP A O 1
ATOM 685 N N . LEU A 1 87 ? 2.419 -9.295 -18.855 1.00 88.81 87 LEU A N 1
ATOM 686 C CA . LEU A 1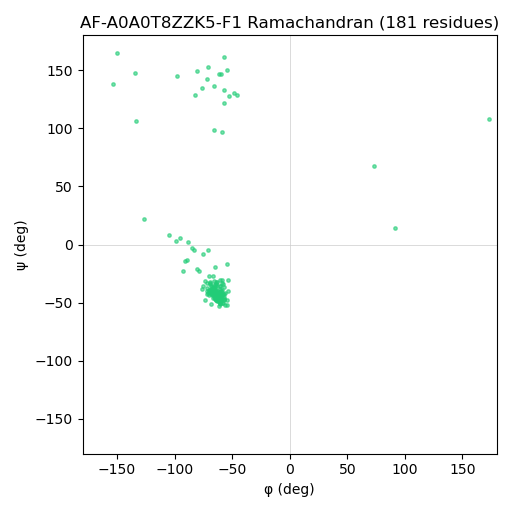 87 ? 1.395 -8.338 -18.465 1.00 88.81 87 LEU A CA 1
ATOM 687 C C . LEU A 1 87 ? 0.870 -8.618 -17.056 1.00 88.81 87 LEU A C 1
ATOM 689 O O . LEU A 1 87 ? 0.527 -7.672 -16.349 1.00 88.81 87 LEU A O 1
ATOM 693 N N . ASP A 1 88 ? 0.853 -9.876 -16.616 1.00 91.62 88 ASP A N 1
ATOM 694 C CA . ASP A 1 88 ? 0.412 -10.234 -15.268 1.00 91.62 88 ASP A CA 1
ATOM 695 C C . ASP A 1 88 ? 1.363 -9.673 -14.198 1.00 91.62 88 ASP A C 1
ATOM 697 O O . ASP A 1 88 ? 0.918 -9.193 -13.151 1.00 91.62 88 ASP A O 1
ATOM 701 N N . ILE A 1 89 ? 2.674 -9.649 -14.473 1.00 91.25 89 ILE A N 1
ATOM 702 C CA . ILE A 1 89 ? 3.680 -9.065 -13.571 1.00 91.25 89 ILE A CA 1
ATOM 703 C C . ILE A 1 89 ? 3.477 -7.550 -13.478 1.00 91.25 89 ILE A C 1
ATOM 705 O O . ILE A 1 89 ? 3.456 -6.996 -12.377 1.00 91.25 89 ILE A O 1
ATOM 709 N N . ILE A 1 90 ? 3.289 -6.888 -14.622 1.00 91.44 90 ILE A N 1
ATOM 710 C CA . ILE A 1 90 ? 3.106 -5.432 -14.682 1.00 91.44 90 ILE A CA 1
ATOM 711 C C . ILE A 1 90 ? 1.771 -5.006 -14.074 1.00 91.44 90 ILE A C 1
ATOM 713 O O . ILE A 1 90 ? 1.734 -4.060 -13.294 1.00 91.44 90 ILE A O 1
ATOM 717 N N . THR A 1 91 ? 0.694 -5.746 -14.327 1.00 90.12 91 THR A N 1
ATOM 718 C CA . THR A 1 91 ? -0.626 -5.467 -13.745 1.00 90.12 91 THR A CA 1
ATOM 719 C C . THR A 1 91 ? -0.608 -5.640 -12.226 1.00 90.12 91 THR A C 1
ATOM 721 O O . THR A 1 91 ? -1.197 -4.838 -11.504 1.00 90.12 91 THR A O 1
ATOM 724 N N . ASN A 1 92 ? 0.105 -6.648 -11.715 1.00 93.69 92 ASN A N 1
ATOM 725 C CA . ASN A 1 92 ? 0.293 -6.826 -10.276 1.00 93.69 92 ASN A CA 1
ATOM 726 C C . ASN A 1 92 ? 1.113 -5.682 -9.653 1.00 93.69 92 ASN A C 1
ATOM 728 O O . ASN A 1 92 ? 0.795 -5.206 -8.563 1.00 93.69 92 ASN A O 1
ATOM 732 N N . PHE A 1 93 ? 2.148 -5.207 -10.350 1.00 94.81 93 PHE A N 1
ATOM 733 C CA . PHE A 1 93 ? 2.860 -3.997 -9.947 1.00 94.81 93 PHE A CA 1
ATOM 734 C C . PHE A 1 93 ? 1.931 -2.777 -9.918 1.00 94.81 93 PHE A C 1
ATOM 736 O O . PHE A 1 93 ? 1.922 -2.050 -8.928 1.00 94.81 93 PHE A O 1
ATOM 743 N N . ASP A 1 94 ? 1.123 -2.578 -10.958 1.00 91.88 94 ASP A N 1
ATOM 744 C CA . ASP A 1 94 ? 0.205 -1.447 -11.070 1.00 91.88 94 ASP A CA 1
ATOM 745 C C . ASP A 1 94 ? -0.859 -1.439 -9.969 1.00 91.88 94 ASP A C 1
ATOM 747 O O . ASP A 1 94 ? -1.119 -0.396 -9.373 1.00 91.88 94 ASP A O 1
ATOM 751 N N . ASP A 1 95 ? -1.453 -2.591 -9.661 1.00 93.69 95 ASP A N 1
ATOM 752 C CA . ASP A 1 95 ? -2.442 -2.723 -8.588 1.00 93.69 95 ASP A CA 1
ATOM 753 C C . ASP A 1 95 ? -1.865 -2.271 -7.239 1.00 93.69 95 ASP A C 1
ATOM 755 O O . ASP A 1 95 ? -2.455 -1.449 -6.532 1.00 93.69 95 ASP A O 1
ATOM 759 N N . ILE A 1 96 ? -0.666 -2.751 -6.904 1.00 94.62 96 ILE A N 1
ATOM 760 C CA . ILE A 1 96 ? 0.015 -2.354 -5.672 1.00 94.62 96 ILE A CA 1
ATOM 761 C C . ILE A 1 96 ? 0.448 -0.888 -5.723 1.00 94.62 96 ILE A C 1
ATOM 763 O O . ILE A 1 96 ? 0.272 -0.174 -4.736 1.00 94.62 96 ILE A O 1
ATOM 767 N N . PHE A 1 97 ? 0.941 -0.410 -6.866 1.00 94.44 97 PHE A N 1
ATOM 768 C CA . PHE A 1 97 ? 1.281 0.994 -7.072 1.00 94.44 97 PHE A CA 1
ATOM 769 C C . PHE A 1 97 ? 0.092 1.908 -6.765 1.00 94.44 97 PHE A C 1
ATOM 771 O O . PHE A 1 97 ? 0.234 2.837 -5.974 1.00 94.44 97 PHE A O 1
ATOM 778 N N . TYR A 1 98 ? -1.082 1.647 -7.347 1.00 92.81 98 TYR A N 1
ATOM 779 C CA . TYR A 1 98 ? -2.255 2.498 -7.149 1.00 92.81 98 TYR A CA 1
ATOM 780 C C . TYR A 1 98 ? -2.760 2.450 -5.708 1.00 92.81 98 TYR A C 1
ATOM 782 O O . TYR A 1 98 ? -3.130 3.488 -5.162 1.00 92.81 98 TYR A O 1
ATOM 790 N N . LYS A 1 99 ? -2.715 1.281 -5.059 1.00 93.38 99 LYS A N 1
ATOM 791 C CA . LYS A 1 99 ? -3.037 1.160 -3.629 1.00 93.38 99 LYS A CA 1
ATOM 792 C C . LYS A 1 99 ? -2.118 2.023 -2.771 1.00 93.38 99 LYS A C 1
ATOM 794 O O . LYS A 1 99 ? -2.599 2.722 -1.887 1.00 93.38 99 LYS A O 1
ATOM 799 N N . THR A 1 100 ? -0.816 2.015 -3.043 1.00 94.56 100 THR A N 1
ATOM 800 C CA . THR A 1 100 ? 0.152 2.847 -2.317 1.00 94.56 100 THR A CA 1
ATOM 801 C C . THR A 1 100 ? 0.001 4.325 -2.641 1.00 94.56 100 THR A C 1
ATOM 803 O O . THR A 1 100 ? 0.062 5.152 -1.738 1.00 94.56 100 THR A O 1
ATOM 806 N N . TYR A 1 101 ? -0.253 4.662 -3.904 1.00 92.12 101 TYR A N 1
ATOM 807 C CA . TYR A 1 101 ? -0.428 6.035 -4.366 1.00 92.12 101 TYR A CA 1
ATOM 808 C C . TYR A 1 101 ? -1.558 6.763 -3.621 1.00 92.12 101 TYR A C 1
ATOM 810 O O . TYR A 1 101 ? -1.413 7.937 -3.291 1.00 92.12 101 TYR A O 1
ATOM 818 N N . LEU A 1 102 ? -2.646 6.058 -3.287 1.00 91.25 102 LEU A N 1
ATOM 819 C CA . LEU A 1 102 ? -3.768 6.606 -2.512 1.00 91.25 102 LEU A CA 1
ATOM 820 C C . LEU A 1 102 ? -3.406 7.000 -1.071 1.00 91.25 102 LEU A C 1
ATOM 822 O O . LEU A 1 102 ? -4.147 7.761 -0.455 1.00 91.25 102 LEU A O 1
ATOM 826 N N . PHE A 1 103 ? -2.299 6.486 -0.533 1.00 90.75 103 PHE A N 1
ATOM 827 C CA . PHE A 1 103 ? -1.824 6.788 0.818 1.00 90.75 103 PHE A CA 1
ATOM 828 C C . PHE A 1 103 ? -0.714 7.848 0.856 1.00 90.75 103 PHE A C 1
ATOM 830 O O . PHE A 1 103 ? -0.189 8.119 1.934 1.00 90.75 103 PHE A O 1
ATOM 837 N N . LEU A 1 104 ? -0.333 8.426 -0.289 1.00 91.06 104 LEU A N 1
ATOM 838 C CA . LEU A 1 104 ? 0.681 9.479 -0.355 1.00 91.06 104 LEU A CA 1
ATOM 839 C C . LEU A 1 104 ? 0.069 10.844 -0.028 1.00 91.06 104 LEU A C 1
ATOM 841 O O . LEU A 1 104 ? -0.905 11.263 -0.654 1.00 91.06 104 LEU A O 1
ATOM 845 N N . ASP A 1 105 ? 0.699 11.561 0.901 1.00 82.81 105 ASP A N 1
ATOM 846 C CA . ASP A 1 105 ? 0.151 12.791 1.485 1.00 82.81 105 ASP A CA 1
ATOM 847 C C . ASP A 1 105 ? 0.523 14.068 0.712 1.00 82.81 105 ASP A C 1
ATOM 849 O O . ASP A 1 105 ? -0.047 15.129 0.966 1.00 82.81 105 ASP A O 1
ATOM 853 N N . SER A 1 106 ? 1.493 14.003 -0.208 1.00 89.44 106 SER A N 1
ATOM 854 C CA . SER A 1 106 ? 1.996 15.188 -0.917 1.00 89.44 106 SER A CA 1
ATOM 855 C C . SER A 1 106 ? 2.156 14.994 -2.422 1.00 89.44 106 SER A C 1
ATOM 857 O O . SER A 1 106 ? 2.549 13.926 -2.897 1.00 89.44 106 SER A O 1
ATOM 859 N N . ASP A 1 107 ? 1.939 16.080 -3.164 1.00 87.00 107 ASP A N 1
ATOM 860 C CA . ASP A 1 107 ? 2.120 16.131 -4.618 1.00 87.00 107 ASP A CA 1
ATOM 861 C C . ASP A 1 107 ? 3.564 15.792 -5.035 1.00 87.00 107 ASP A C 1
ATOM 863 O O . ASP A 1 107 ? 3.789 15.178 -6.080 1.00 87.00 107 ASP A O 1
ATOM 867 N N . GLU A 1 108 ? 4.561 16.145 -4.213 1.00 89.12 108 GLU A N 1
ATOM 868 C CA . GLU A 1 108 ? 5.967 15.809 -4.474 1.00 89.12 108 GLU A CA 1
ATOM 869 C C . GLU A 1 108 ? 6.234 14.301 -4.392 1.00 89.12 108 GLU A C 1
ATOM 871 O O . GLU A 1 108 ? 6.912 13.742 -5.258 1.00 89.12 108 GLU A O 1
ATOM 876 N N . GLU A 1 109 ? 5.693 13.627 -3.373 1.00 90.25 109 GLU A N 1
ATOM 877 C CA . GLU A 1 109 ? 5.801 12.171 -3.239 1.00 90.25 109 GLU A CA 1
ATOM 878 C C . GLU A 1 109 ? 5.079 11.474 -4.392 1.00 90.25 109 GLU A C 1
ATOM 880 O O . GLU A 1 109 ? 5.649 10.608 -5.058 1.00 90.25 109 GLU A O 1
ATOM 885 N N . GLN A 1 110 ? 3.859 11.916 -4.696 1.00 88.94 110 GLN A N 1
ATOM 886 C CA . GLN A 1 110 ? 3.074 11.407 -5.816 1.00 88.94 110 GLN A CA 1
ATOM 887 C C . GLN A 1 110 ? 3.822 11.536 -7.147 1.00 88.94 110 GLN A C 1
ATOM 889 O O . GLN A 1 110 ? 3.832 10.592 -7.941 1.00 88.94 110 GLN A O 1
ATOM 894 N N . LYS A 1 111 ? 4.506 12.661 -7.381 1.00 87.88 111 LYS A N 1
ATOM 895 C CA . LYS A 1 111 ? 5.315 12.876 -8.586 1.00 87.88 111 LYS A CA 1
ATOM 896 C C . LYS A 1 111 ? 6.468 11.879 -8.692 1.00 87.88 111 LYS A C 1
ATOM 898 O O . LYS A 1 111 ? 6.691 11.328 -9.770 1.00 87.88 111 LYS A O 1
ATOM 903 N N . LYS A 1 112 ? 7.185 11.617 -7.594 1.00 88.81 112 LYS A N 1
ATOM 904 C CA . LYS A 1 112 ? 8.282 10.631 -7.566 1.00 88.81 112 LYS A CA 1
ATOM 905 C C . LYS A 1 112 ? 7.784 9.224 -7.884 1.00 88.81 112 LYS A C 1
ATOM 907 O O . LYS A 1 112 ? 8.375 8.538 -8.716 1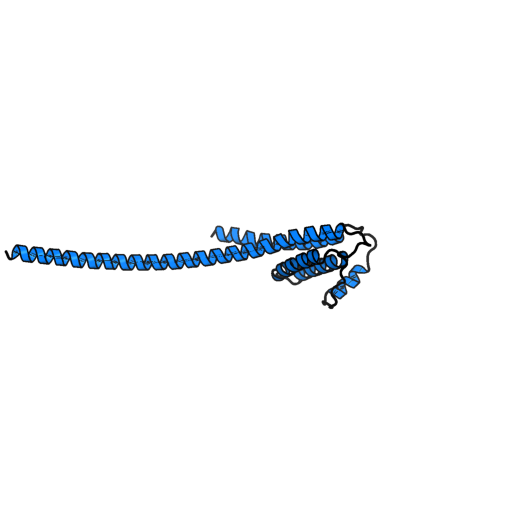.00 88.81 112 LYS A O 1
ATOM 912 N N . PHE A 1 113 ? 6.651 8.839 -7.302 1.00 91.75 113 PHE A N 1
ATOM 913 C CA . PHE A 1 113 ? 6.011 7.550 -7.555 1.00 91.75 113 PHE A CA 1
ATOM 914 C C . PHE A 1 113 ? 5.546 7.411 -9.012 1.00 91.75 113 PHE A C 1
ATOM 916 O O . PHE A 1 113 ? 5.852 6.407 -9.655 1.00 91.75 113 PHE A O 1
ATOM 923 N N . ILE A 1 114 ? 4.857 8.414 -9.567 1.00 88.88 114 ILE A N 1
ATOM 924 C CA . ILE A 1 114 ? 4.421 8.401 -10.975 1.00 88.88 114 ILE A CA 1
ATOM 925 C C . ILE A 1 114 ? 5.621 8.283 -11.916 1.00 88.88 114 ILE A C 1
ATOM 927 O O . ILE A 1 114 ? 5.580 7.488 -12.855 1.00 88.88 114 ILE A O 1
ATOM 931 N N . ASN A 1 115 ? 6.693 9.032 -11.648 1.00 86.50 115 ASN A N 1
ATOM 932 C CA . ASN A 1 115 ? 7.907 8.972 -12.451 1.00 86.50 115 ASN A CA 1
ATOM 933 C C . ASN A 1 115 ? 8.507 7.557 -12.421 1.00 86.50 115 ASN A C 1
ATOM 935 O O . ASN A 1 115 ? 8.707 6.953 -13.471 1.00 86.50 115 ASN A O 1
ATOM 939 N N . PHE A 1 116 ? 8.681 6.977 -11.230 1.00 90.06 116 PHE A N 1
ATOM 940 C CA . PHE A 1 116 ? 9.142 5.596 -11.086 1.00 90.06 116 PHE A CA 1
ATOM 941 C C . PHE A 1 116 ? 8.275 4.595 -11.869 1.00 90.06 116 PHE A C 1
ATOM 943 O O . PHE A 1 116 ? 8.814 3.797 -12.633 1.00 90.06 116 PHE A O 1
ATOM 950 N N . ARG A 1 117 ? 6.942 4.669 -11.746 1.00 90.19 117 ARG A N 1
ATOM 951 C CA . ARG A 1 117 ? 6.010 3.803 -12.491 1.00 90.19 117 ARG A CA 1
ATOM 952 C C . ARG A 1 117 ? 6.208 3.916 -14.000 1.00 90.19 117 ARG A C 1
ATOM 954 O O . ARG A 1 117 ? 6.230 2.901 -14.692 1.00 90.19 117 ARG A O 1
ATOM 961 N N . ASN A 1 118 ? 6.308 5.140 -14.508 1.00 86.00 118 ASN A N 1
ATOM 962 C CA . ASN A 1 118 ? 6.436 5.395 -15.937 1.00 86.00 118 ASN A CA 1
ATOM 963 C C . ASN A 1 118 ? 7.757 4.843 -16.486 1.00 86.00 118 ASN A C 1
ATOM 965 O O . ASN A 1 118 ? 7.735 4.126 -17.486 1.00 86.00 118 ASN A O 1
ATOM 969 N N . VAL A 1 119 ? 8.878 5.084 -15.792 1.00 84.25 119 VAL A N 1
ATOM 970 C CA . VAL A 1 119 ? 10.181 4.509 -16.171 1.00 84.25 119 VAL A CA 1
ATOM 971 C C . VAL A 1 119 ? 10.134 2.985 -16.140 1.00 84.25 119 VAL A C 1
ATOM 973 O O . VAL A 1 119 ? 10.569 2.348 -17.095 1.00 84.25 119 VAL A O 1
ATOM 976 N N . LEU A 1 120 ? 9.552 2.397 -15.090 1.00 88.75 120 LEU A N 1
ATOM 977 C CA . LEU A 1 120 ? 9.445 0.947 -14.961 1.00 88.75 120 LEU A CA 1
ATOM 978 C C . LEU A 1 120 ? 8.662 0.333 -16.128 1.00 88.75 120 LEU A C 1
ATOM 980 O O . LEU A 1 120 ? 9.108 -0.649 -16.716 1.00 88.75 120 LEU A O 1
ATOM 984 N N . ARG A 1 121 ? 7.509 0.910 -16.486 1.00 86.50 121 ARG A N 1
ATOM 985 C CA . ARG A 1 121 ? 6.687 0.424 -17.606 1.00 86.50 121 ARG A CA 1
ATOM 986 C C . ARG A 1 121 ? 7.402 0.561 -18.947 1.00 86.50 121 ARG A C 1
ATOM 988 O O . ARG A 1 121 ? 7.351 -0.369 -19.749 1.00 86.50 121 ARG A O 1
ATOM 995 N N . TYR A 1 122 ? 8.090 1.681 -19.158 1.00 83.62 122 TYR A N 1
ATOM 996 C CA . TYR A 1 122 ? 8.881 1.907 -20.363 1.00 83.62 122 TYR A CA 1
ATOM 997 C C . TYR A 1 122 ? 9.984 0.850 -20.512 1.00 83.62 122 TYR A C 1
ATOM 999 O O . TYR A 1 122 ? 10.059 0.164 -21.530 1.00 83.62 122 TYR A O 1
ATOM 1007 N N . GLN A 1 123 ? 10.779 0.634 -19.462 1.00 83.19 123 GLN A N 1
ATOM 1008 C CA . GLN A 1 123 ? 11.848 -0.371 -19.468 1.00 83.19 123 GLN A CA 1
ATOM 1009 C C . GLN A 1 123 ? 11.315 -1.816 -19.545 1.00 83.19 123 GLN A C 1
ATOM 1011 O O . GLN A 1 123 ? 11.967 -2.701 -20.102 1.00 83.19 123 GLN A O 1
ATOM 1016 N N . ALA A 1 124 ? 10.094 -2.061 -19.062 1.00 85.31 124 ALA A N 1
ATOM 1017 C CA . ALA A 1 124 ? 9.397 -3.335 -19.216 1.00 85.31 124 ALA A CA 1
ATOM 1018 C C . ALA A 1 124 ? 8.907 -3.619 -20.652 1.00 85.31 124 ALA A C 1
ATOM 1020 O O . ALA A 1 124 ? 8.391 -4.709 -20.903 1.00 85.31 124 ALA A O 1
ATOM 1021 N N . GLY A 1 125 ? 9.065 -2.678 -21.592 1.00 82.00 125 GLY A N 1
ATOM 1022 C CA . GLY A 1 125 ? 8.672 -2.829 -22.996 1.00 82.00 125 GLY A CA 1
ATOM 1023 C C . GLY A 1 125 ? 7.249 -2.361 -23.313 1.00 82.00 125 GLY A C 1
ATOM 1024 O O . GLY A 1 125 ? 6.728 -2.689 -24.378 1.00 82.00 125 GLY A O 1
ATOM 1025 N N . TYR A 1 126 ? 6.612 -1.610 -22.410 1.00 82.44 126 TYR A N 1
ATOM 1026 C CA . TYR A 1 126 ? 5.290 -1.027 -22.634 1.00 82.44 126 TYR A CA 1
ATOM 1027 C C . TYR A 1 126 ? 5.405 0.436 -23.072 1.00 82.44 126 TYR A C 1
ATOM 1029 O O . TYR A 1 126 ? 6.286 1.153 -22.591 1.00 82.44 126 TYR A O 1
ATOM 1037 N N . PRO A 1 127 ? 4.515 0.912 -23.962 1.00 69.75 127 PRO A N 1
ATOM 1038 C CA . PRO A 1 127 ? 4.503 2.313 -24.349 1.00 69.75 127 PRO A CA 1
ATOM 1039 C C . PRO A 1 127 ? 4.232 3.195 -23.129 1.00 69.75 127 PRO A C 1
ATOM 1041 O O . PRO A 1 127 ? 3.490 2.819 -22.213 1.00 69.75 127 PRO A O 1
ATOM 1044 N N . HIS A 1 128 ? 4.830 4.386 -23.134 1.00 63.03 128 HIS A N 1
ATOM 1045 C CA . HIS A 1 128 ? 4.494 5.409 -22.156 1.00 63.03 128 HIS A CA 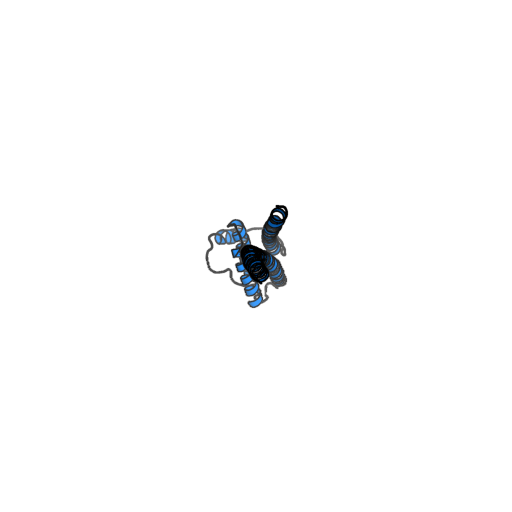1
ATOM 1046 C C . HIS A 1 128 ? 2.980 5.678 -22.255 1.00 63.03 128 HIS A C 1
ATOM 1048 O O . HIS A 1 128 ? 2.466 5.759 -23.371 1.00 63.03 128 HIS A O 1
ATOM 1054 N N . PRO A 1 129 ? 2.231 5.741 -21.140 1.00 57.94 129 PRO A N 1
ATOM 1055 C CA . PRO A 1 129 ? 0.791 5.963 -21.206 1.00 57.94 129 PRO A CA 1
ATOM 1056 C C . PRO A 1 129 ? 0.487 7.267 -21.957 1.00 57.94 129 PRO A C 1
ATOM 1058 O O . PRO A 1 129 ? 0.944 8.331 -21.544 1.00 57.94 129 PRO A O 1
ATOM 1061 N N . ASP A 1 130 ? -0.281 7.173 -23.047 1.00 40.97 130 ASP A N 1
ATOM 1062 C CA . ASP A 1 130 ? -0.731 8.322 -23.835 1.00 40.97 130 ASP A CA 1
ATOM 1063 C C . ASP A 1 130 ? -1.690 9.181 -22.998 1.00 40.97 130 ASP A C 1
ATOM 1065 O O . ASP A 1 130 ? -2.876 8.883 -22.840 1.00 40.97 130 ASP A O 1
ATOM 1069 N N . GLY A 1 131 ? -1.153 10.253 -22.427 1.00 44.88 131 GLY A N 1
ATOM 1070 C CA . GLY A 1 131 ? -1.896 11.246 -21.668 1.00 44.88 131 GLY A CA 1
ATOM 1071 C C . GLY A 1 131 ? -0.927 12.220 -21.023 1.00 44.88 131 GLY A C 1
ATOM 1072 O O . GLY A 1 131 ? -0.244 11.848 -20.083 1.00 44.88 131 GLY A O 1
ATOM 1073 N N . LEU A 1 132 ? -0.879 13.455 -21.532 1.00 38.16 132 LEU A N 1
ATOM 1074 C CA . LEU A 1 132 ? -0.065 14.543 -20.984 1.00 38.16 132 LEU A CA 1
ATOM 1075 C C . LEU A 1 132 ? -0.463 14.817 -19.527 1.00 38.16 132 LEU A C 1
ATOM 1077 O O . LEU A 1 132 ? -1.397 15.578 -19.257 1.00 38.16 132 LEU A O 1
ATOM 1081 N N . TYR A 1 133 ? 0.263 14.246 -18.574 1.00 46.69 133 TYR A N 1
ATOM 1082 C CA . TYR A 1 133 ? 0.369 14.856 -17.261 1.00 46.69 133 TYR A CA 1
ATOM 1083 C C . TYR A 1 133 ? 1.248 16.100 -17.420 1.00 46.69 133 TYR A C 1
ATOM 1085 O O . TYR A 1 133 ? 2.231 16.096 -18.155 1.00 46.69 133 TYR A O 1
ATOM 1093 N N . ILE A 1 134 ? 0.931 17.187 -16.711 1.00 45.22 134 ILE A N 1
ATOM 1094 C CA . ILE A 1 134 ? 1.686 18.462 -16.752 1.00 45.22 134 ILE A CA 1
ATOM 1095 C C . ILE A 1 134 ? 3.193 18.248 -16.447 1.00 45.22 134 ILE A C 1
ATOM 1097 O O . ILE A 1 134 ? 4.037 19.084 -16.759 1.00 45.22 134 ILE A O 1
ATOM 1101 N N . TRP A 1 135 ? 3.537 17.093 -15.873 1.00 44.25 135 TRP A N 1
ATOM 1102 C CA . TRP A 1 135 ? 4.882 16.657 -15.517 1.00 44.25 135 TRP A CA 1
ATOM 1103 C C . TRP A 1 135 ? 5.625 15.863 -16.605 1.00 44.25 135 TRP A C 1
ATOM 1105 O O . TRP A 1 135 ? 6.841 15.733 -16.491 1.00 44.25 135 TRP A O 1
ATOM 1115 N N . ASP A 1 136 ? 4.948 15.373 -17.649 1.00 43.72 136 ASP A N 1
ATOM 1116 C CA . ASP A 1 136 ? 5.573 14.611 -18.746 1.00 43.72 136 ASP A CA 1
ATOM 1117 C C . ASP A 1 136 ? 6.462 15.501 -19.633 1.00 43.72 136 ASP A C 1
ATOM 1119 O O . ASP A 1 136 ? 7.482 15.047 -20.143 1.00 43.72 136 ASP A O 1
ATOM 1123 N N . VAL A 1 137 ? 6.167 16.805 -19.705 1.00 47.91 137 VAL A N 1
ATOM 1124 C CA . VAL A 1 137 ? 7.000 17.799 -20.413 1.00 47.91 137 VAL A CA 1
ATOM 1125 C C . VAL A 1 137 ? 8.415 17.887 -19.814 1.00 47.91 137 VAL A C 1
ATOM 1127 O O . VAL A 1 137 ? 9.380 18.115 -20.533 1.00 47.91 137 VAL A O 1
ATOM 1130 N N . GLN A 1 138 ? 8.568 17.640 -18.505 1.00 47.09 138 GLN A N 1
ATOM 1131 C CA . GLN A 1 138 ? 9.885 17.611 -17.849 1.00 47.09 138 GLN A CA 1
ATOM 1132 C C . GLN A 1 138 ? 10.629 16.287 -18.055 1.00 47.09 138 GLN A C 1
ATOM 1134 O O . GLN A 1 138 ? 11.846 16.247 -17.886 1.00 47.09 138 GLN A O 1
ATOM 1139 N N . PHE A 1 139 ? 9.917 15.205 -18.380 1.00 47.31 139 PHE A N 1
ATOM 1140 C CA . PHE A 1 139 ? 10.529 13.905 -18.629 1.00 47.31 139 PHE A CA 1
ATOM 1141 C C . PHE A 1 139 ? 11.242 13.908 -19.981 1.00 47.31 139 PHE A C 1
ATOM 1143 O O . PHE A 1 139 ? 12.421 13.570 -20.024 1.00 47.31 139 PHE A O 1
ATOM 1150 N N . GLU A 1 140 ? 10.580 14.402 -21.036 1.00 47.50 140 GLU A N 1
ATOM 1151 C CA . GLU A 1 140 ? 11.177 14.524 -22.374 1.00 47.50 140 GLU A CA 1
ATOM 1152 C C . GLU A 1 140 ? 12.430 15.420 -22.374 1.00 47.50 140 GLU A C 1
ATOM 1154 O O . GLU A 1 140 ? 13.438 15.057 -22.983 1.00 47.50 140 GLU A O 1
ATOM 1159 N N . GLU A 1 141 ? 12.423 16.527 -21.619 1.00 45.19 141 GLU A N 1
ATOM 1160 C CA . GLU A 1 141 ? 13.590 17.414 -21.471 1.00 45.19 141 GLU A CA 1
ATOM 1161 C C . GLU A 1 141 ? 14.743 16.783 -20.664 1.00 45.19 141 GLU A C 1
ATOM 1163 O O . GLU A 1 141 ? 15.909 17.032 -20.973 1.00 45.19 141 GLU A O 1
ATOM 1168 N N . GLN A 1 142 ? 14.458 15.942 -19.660 1.00 45.41 142 GLN A N 1
ATOM 1169 C CA . GLN A 1 142 ? 15.489 15.246 -18.871 1.00 45.41 142 GLN A CA 1
ATOM 1170 C C . GLN A 1 142 ? 16.078 14.021 -19.579 1.00 45.41 142 GLN A C 1
ATOM 1172 O O . GLN A 1 142 ? 17.203 13.637 -19.277 1.00 45.41 142 GLN A O 1
ATOM 1177 N N . SER A 1 143 ? 15.364 13.420 -20.532 1.00 45.81 143 SER A N 1
ATOM 1178 C CA . SER A 1 143 ? 15.898 12.340 -21.372 1.00 45.81 143 SER A CA 1
ATOM 1179 C C . SER A 1 143 ? 16.863 12.813 -22.472 1.00 45.81 143 SER A C 1
ATOM 1181 O O . SER A 1 143 ? 17.499 11.973 -23.104 1.00 45.81 143 SER A O 1
ATOM 1183 N N . TYR A 1 144 ? 17.017 14.128 -22.695 1.00 37.41 144 TYR A N 1
ATOM 1184 C CA . TYR A 1 144 ? 17.880 14.688 -23.753 1.00 37.41 144 TYR A CA 1
ATOM 1185 C C . TYR A 1 144 ? 19.302 15.097 -23.320 1.00 37.41 144 TYR A C 1
ATOM 1187 O O . TYR A 1 144 ? 20.070 15.610 -24.135 1.00 37.41 144 TYR A O 1
ATOM 1195 N N . ALA A 1 145 ? 19.700 14.830 -22.078 1.00 40.72 145 ALA A N 1
ATOM 1196 C CA . ALA A 1 145 ? 21.101 14.832 -21.645 1.00 40.72 145 ALA A CA 1
ATOM 1197 C C . ALA A 1 145 ? 21.228 13.889 -20.436 1.00 40.72 145 ALA A C 1
ATOM 1199 O O . ALA A 1 145 ? 20.362 13.973 -19.565 1.00 40.72 145 ALA A O 1
ATOM 1200 N N . PRO A 1 146 ? 22.276 13.045 -20.312 1.00 45.53 146 PRO A N 1
ATOM 1201 C CA . PRO A 1 146 ? 23.658 13.505 -20.468 1.00 45.53 146 PRO A CA 1
ATOM 1202 C C . PRO A 1 146 ? 24.665 12.469 -21.018 1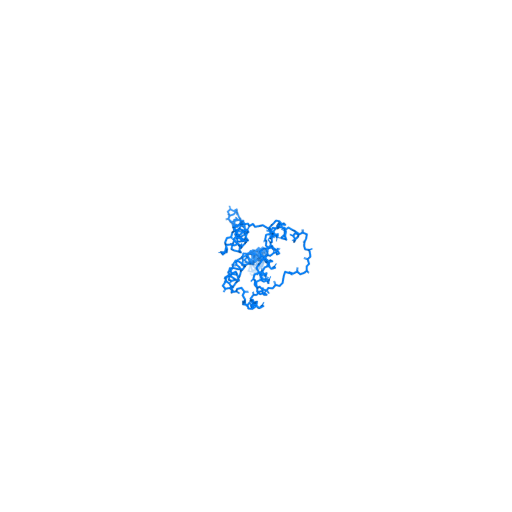.00 45.53 146 PRO A C 1
ATOM 1204 O O . PRO A 1 146 ? 24.475 11.256 -20.965 1.00 45.53 146 PRO A O 1
ATOM 1207 N N . ASP A 1 147 ? 25.822 12.970 -21.448 1.00 44.78 147 ASP A N 1
ATOM 1208 C CA . ASP A 1 147 ? 27.065 12.210 -21.364 1.00 44.78 147 ASP A CA 1
ATOM 1209 C C . ASP A 1 147 ? 27.212 11.612 -19.945 1.00 44.78 147 ASP A C 1
ATOM 1211 O O . ASP A 1 147 ? 27.129 12.327 -18.945 1.00 44.78 147 ASP A O 1
ATOM 1215 N N . THR A 1 148 ? 27.495 10.309 -19.863 1.00 43.19 148 THR A N 1
ATOM 1216 C CA . THR A 1 148 ? 28.020 9.575 -18.688 1.00 43.19 148 THR A CA 1
ATOM 1217 C C . THR A 1 148 ? 27.091 9.287 -17.494 1.00 43.19 148 THR A C 1
ATOM 1219 O O . THR A 1 148 ? 27.368 9.704 -16.374 1.00 43.19 148 THR A O 1
ATOM 1222 N N . ILE A 1 149 ? 26.076 8.431 -17.665 1.00 42.53 149 ILE A N 1
ATOM 1223 C CA . ILE A 1 149 ? 25.638 7.532 -16.576 1.00 42.53 149 ILE A CA 1
ATOM 1224 C C . ILE A 1 149 ? 25.459 6.125 -17.166 1.00 42.53 149 ILE A C 1
ATOM 1226 O O . ILE A 1 149 ? 24.523 5.887 -17.918 1.00 42.53 149 ILE A O 1
ATOM 1230 N N . GLU A 1 150 ? 26.387 5.211 -16.869 1.00 41.84 150 GLU A N 1
ATOM 1231 C CA . GLU A 1 150 ? 26.297 3.797 -17.265 1.00 41.84 150 GLU A CA 1
ATOM 1232 C C . GLU A 1 150 ? 25.124 3.089 -16.557 1.00 41.84 150 GLU A C 1
ATOM 1234 O O . GLU A 1 150 ? 24.935 3.223 -15.340 1.00 41.84 150 GLU A O 1
ATOM 1239 N N . GLU A 1 151 ? 24.368 2.288 -17.315 1.00 47.53 151 GLU A N 1
ATOM 1240 C CA . GLU A 1 151 ? 23.489 1.230 -16.795 1.00 47.53 151 GLU A CA 1
ATOM 1241 C C . GLU A 1 151 ? 24.305 0.306 -15.872 1.00 47.53 151 GLU A C 1
ATOM 1243 O O . GLU A 1 151 ? 25.412 -0.100 -16.243 1.00 47.53 151 GLU A O 1
ATOM 1248 N N . PRO A 1 152 ? 23.846 0.049 -14.625 1.00 51.97 152 PRO A N 1
ATOM 1249 C CA . PRO A 1 152 ? 22.492 -0.426 -14.312 1.00 51.97 152 PRO A CA 1
ATOM 1250 C C . PRO A 1 152 ? 21.716 0.415 -13.259 1.00 51.97 152 PRO A C 1
ATOM 1252 O O . PRO A 1 152 ? 20.842 -0.084 -12.561 1.00 51.97 152 PRO A O 1
ATOM 1255 N N . ARG A 1 153 ? 22.054 1.694 -13.018 1.00 60.44 153 ARG A N 1
ATOM 1256 C CA . ARG A 1 153 ? 21.690 2.349 -11.728 1.00 60.44 153 ARG A CA 1
ATOM 1257 C C . ARG A 1 153 ? 20.370 3.127 -11.669 1.00 60.44 153 ARG A C 1
ATOM 1259 O O . ARG A 1 153 ? 19.808 3.286 -10.588 1.00 60.44 153 ARG A O 1
ATOM 1266 N N . TYR A 1 154 ? 19.838 3.586 -12.797 1.00 71.88 154 TYR A N 1
ATOM 1267 C CA . TYR A 1 154 ? 18.807 4.631 -12.774 1.00 71.88 154 TYR A CA 1
ATOM 1268 C C . TYR A 1 154 ? 17.445 4.190 -12.212 1.00 71.88 154 TYR A C 1
ATOM 1270 O O . TYR A 1 154 ? 16.802 4.934 -11.470 1.00 71.88 154 TYR A O 1
ATOM 1278 N N . ILE A 1 155 ? 16.991 2.973 -12.528 1.00 81.12 155 ILE A N 1
ATOM 1279 C CA . ILE A 1 155 ? 15.705 2.462 -12.027 1.00 81.12 155 ILE A CA 1
ATOM 1280 C C . ILE A 1 155 ? 15.766 2.118 -10.535 1.00 81.12 155 ILE A C 1
ATOM 1282 O O . ILE A 1 155 ? 14.793 2.337 -9.809 1.00 81.12 155 ILE A O 1
ATOM 1286 N N . PHE A 1 156 ? 16.924 1.656 -10.055 1.00 84.44 156 PHE A N 1
ATOM 1287 C CA . PHE A 1 156 ? 17.157 1.402 -8.636 1.00 84.44 156 PHE A CA 1
ATOM 1288 C C . PHE A 1 156 ? 17.192 2.688 -7.820 1.00 84.44 156 PHE A C 1
ATOM 1290 O O . PHE A 1 156 ? 16.636 2.703 -6.725 1.00 84.44 156 PHE A O 1
ATOM 1297 N N . ASP A 1 157 ? 17.770 3.767 -8.349 1.00 84.88 157 ASP A N 1
ATOM 1298 C CA . ASP A 1 157 ? 17.761 5.068 -7.675 1.00 84.88 157 ASP A CA 1
ATOM 1299 C C . ASP A 1 157 ? 16.322 5.576 -7.494 1.00 84.88 157 ASP A C 1
ATOM 1301 O O . ASP A 1 157 ? 15.921 5.957 -6.392 1.00 84.88 157 ASP A O 1
ATOM 1305 N N . ARG A 1 158 ? 15.495 5.471 -8.542 1.00 85.44 158 ARG A N 1
ATOM 1306 C CA . ARG A 1 158 ? 14.068 5.835 -8.483 1.00 85.44 158 ARG A CA 1
ATOM 1307 C C . ARG A 1 158 ? 13.264 4.945 -7.539 1.00 85.44 158 ARG A C 1
ATOM 1309 O O . ARG A 1 158 ? 12.422 5.446 -6.790 1.00 85.44 158 ARG A O 1
ATOM 1316 N N . LEU A 1 159 ? 13.528 3.636 -7.544 1.00 91.81 159 LEU A N 1
ATOM 1317 C CA . LEU A 1 159 ? 12.941 2.715 -6.574 1.00 91.81 159 LEU A CA 1
ATOM 1318 C C . LEU A 1 159 ? 13.339 3.127 -5.153 1.00 91.81 159 LEU A C 1
ATOM 1320 O O . LEU A 1 159 ? 12.478 3.215 -4.283 1.00 91.81 159 LEU A O 1
ATOM 1324 N N . ASN A 1 160 ? 14.617 3.419 -4.917 1.00 90.94 160 ASN A N 1
ATOM 1325 C CA . ASN A 1 160 ? 15.132 3.782 -3.604 1.00 90.94 160 ASN A CA 1
ATOM 1326 C C . ASN A 1 160 ? 14.488 5.069 -3.071 1.00 90.94 160 ASN A C 1
ATOM 1328 O O . ASN A 1 160 ? 14.100 5.113 -1.908 1.00 90.94 160 ASN A O 1
ATOM 1332 N N . GLU A 1 161 ? 14.277 6.084 -3.914 1.00 91.12 161 GLU A N 1
ATOM 1333 C CA . GLU A 1 161 ? 13.513 7.276 -3.526 1.00 91.12 161 GLU A CA 1
ATOM 1334 C C . GLU A 1 161 ? 12.099 6.928 -3.039 1.00 91.12 161 GLU A C 1
ATOM 1336 O O . GLU A 1 161 ? 11.661 7.416 -1.993 1.00 91.12 161 GLU A O 1
ATOM 1341 N 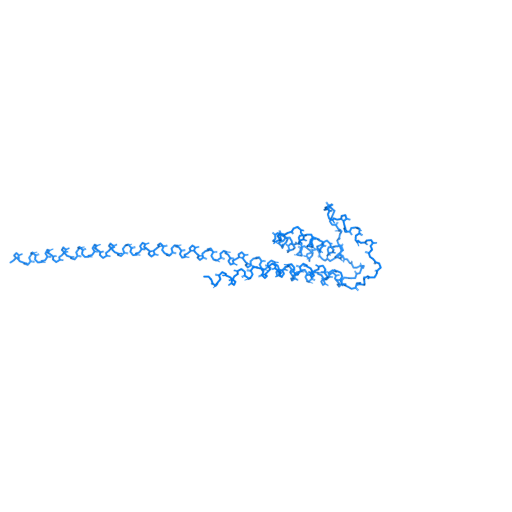N . CYS A 1 162 ? 11.401 6.044 -3.757 1.00 92.88 162 CYS A N 1
ATOM 1342 C CA . CYS A 1 162 ? 10.070 5.584 -3.361 1.00 92.88 162 CYS A CA 1
ATOM 1343 C C . CYS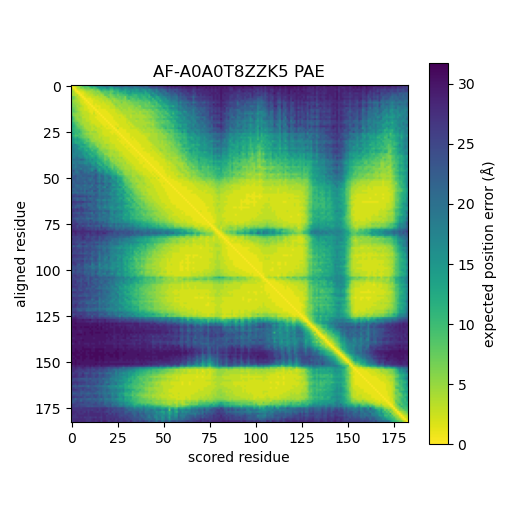 A 1 162 ? 10.115 4.763 -2.061 1.00 92.88 162 CYS A C 1
ATOM 1345 O O . CYS A 1 162 ? 9.236 4.902 -1.211 1.00 92.88 162 CYS A O 1
ATOM 1347 N N . LEU A 1 163 ? 11.150 3.938 -1.868 1.00 93.81 163 LEU A N 1
ATOM 1348 C CA . LEU A 1 163 ? 11.345 3.144 -0.651 1.00 93.81 163 LEU A CA 1
ATOM 1349 C C . LEU A 1 163 ? 11.655 4.013 0.572 1.00 93.81 163 LEU A C 1
ATOM 1351 O O . LEU A 1 163 ? 11.179 3.710 1.664 1.00 93.81 163 LEU A O 1
ATOM 1355 N N . LEU A 1 164 ? 12.408 5.102 0.410 1.00 93.75 164 LEU A N 1
ATOM 1356 C CA . LEU A 1 164 ? 12.663 6.058 1.489 1.00 93.75 164 LEU A CA 1
ATOM 1357 C C . LEU A 1 164 ? 11.369 6.744 1.940 1.00 93.75 164 LEU A C 1
ATOM 1359 O O . LEU A 1 164 ? 11.132 6.870 3.142 1.00 93.75 164 LEU A O 1
ATOM 1363 N N . ILE A 1 165 ? 10.511 7.125 0.991 1.00 92.25 165 ILE A N 1
ATOM 1364 C CA . ILE A 1 165 ? 9.179 7.675 1.278 1.00 92.25 165 ILE A CA 1
ATOM 1365 C C . ILE A 1 165 ? 8.313 6.626 1.985 1.00 92.25 165 ILE A C 1
ATOM 1367 O O . ILE A 1 165 ? 7.740 6.908 3.033 1.00 92.25 165 ILE A O 1
ATOM 1371 N N . ALA A 1 166 ? 8.275 5.395 1.471 1.00 92.06 166 ALA A N 1
ATOM 1372 C CA . ALA A 1 166 ? 7.537 4.297 2.092 1.00 92.06 166 ALA A CA 1
ATOM 1373 C C . ALA A 1 166 ? 7.998 4.031 3.536 1.00 92.06 166 ALA A C 1
ATOM 1375 O O . ALA A 1 166 ? 7.179 3.861 4.436 1.00 92.06 166 ALA A O 1
ATOM 1376 N N . ASN A 1 167 ? 9.310 4.042 3.779 1.00 91.44 167 ASN A N 1
ATOM 1377 C CA . ASN A 1 167 ? 9.879 3.856 5.110 1.00 91.44 167 ASN A CA 1
ATOM 1378 C C . ASN A 1 167 ? 9.519 5.012 6.054 1.00 91.44 167 ASN A C 1
ATOM 1380 O O . ASN A 1 167 ? 9.199 4.775 7.216 1.00 91.44 167 ASN A O 1
ATOM 1384 N N . LYS A 1 168 ? 9.521 6.258 5.564 1.00 92.12 168 LYS A N 1
ATOM 1385 C CA . LYS A 1 168 ? 9.057 7.418 6.336 1.00 92.12 168 LYS A CA 1
ATOM 1386 C C . LYS A 1 168 ? 7.599 7.237 6.772 1.00 92.12 168 LYS A C 1
ATOM 1388 O O . LYS A 1 168 ? 7.324 7.308 7.963 1.00 92.12 168 LYS A O 1
ATOM 1393 N N . HIS A 1 169 ? 6.707 6.895 5.842 1.00 90.56 169 HIS A N 1
ATOM 1394 C CA . HIS A 1 169 ? 5.287 6.641 6.125 1.00 90.56 169 HIS A CA 1
ATOM 1395 C C . HIS A 1 169 ? 5.071 5.514 7.144 1.00 90.56 169 HIS A C 1
ATOM 1397 O O . HIS A 1 169 ? 4.275 5.649 8.077 1.00 90.56 169 HIS A O 1
ATOM 1403 N N . ILE A 1 170 ? 5.817 4.411 7.018 1.00 89.31 170 ILE A N 1
ATOM 1404 C CA . ILE A 1 170 ? 5.777 3.307 7.989 1.00 89.31 170 ILE A CA 1
ATOM 1405 C C . ILE A 1 170 ? 6.249 3.784 9.370 1.00 89.31 170 ILE A C 1
ATOM 1407 O O . ILE A 1 170 ? 5.566 3.537 10.365 1.00 89.31 170 ILE A O 1
ATOM 1411 N N . ASN A 1 171 ? 7.386 4.480 9.449 1.00 88.38 171 ASN A N 1
ATOM 1412 C CA . ASN A 1 171 ? 7.941 4.942 10.722 1.00 88.38 171 ASN A CA 1
ATOM 1413 C C . ASN A 1 171 ? 7.043 5.973 11.401 1.00 88.38 171 ASN A C 1
ATOM 1415 O O . ASN A 1 171 ? 6.816 5.861 12.603 1.00 88.38 171 ASN A O 1
ATOM 1419 N N . ASP A 1 172 ? 6.475 6.920 10.657 1.00 86.38 172 ASP A N 1
ATOM 1420 C CA . ASP A 1 172 ? 5.561 7.922 11.205 1.00 86.38 172 ASP A CA 1
ATOM 1421 C C . ASP A 1 172 ? 4.340 7.241 11.847 1.00 86.38 172 ASP A C 1
ATOM 1423 O O . ASP A 1 172 ? 3.971 7.548 12.985 1.00 86.38 172 ASP A O 1
ATOM 1427 N N . LYS A 1 173 ? 3.766 6.220 11.195 1.00 83.06 173 LYS A N 1
ATOM 1428 C CA . LYS A 1 173 ? 2.663 5.431 11.772 1.00 83.06 173 LYS A CA 1
ATOM 1429 C C . LYS A 1 173 ? 3.071 4.556 12.957 1.00 83.06 173 LYS A C 1
ATOM 1431 O O . LYS A 1 173 ? 2.254 4.366 13.860 1.00 83.06 173 LYS A O 1
ATOM 1436 N N . LEU A 1 174 ? 4.300 4.042 12.991 1.00 78.19 174 LEU A N 1
ATOM 1437 C CA . LEU A 1 174 ? 4.821 3.287 14.136 1.00 78.19 174 LEU A CA 1
ATOM 1438 C C . LEU A 1 174 ? 5.112 4.199 15.340 1.00 78.19 174 LEU A C 1
ATOM 1440 O O . LEU A 1 174 ? 4.789 3.842 16.474 1.00 78.19 174 LEU A O 1
ATOM 1444 N N . HIS A 1 175 ? 5.663 5.395 15.121 1.00 69.44 175 HIS A N 1
ATOM 1445 C CA . HIS A 1 175 ? 5.998 6.343 16.187 1.00 69.44 175 HIS A CA 1
ATOM 1446 C C . HIS A 1 175 ? 4.766 6.944 16.868 1.00 69.44 175 HIS A C 1
ATOM 1448 O O . HIS A 1 175 ? 4.786 7.122 18.087 1.00 69.44 175 HIS A O 1
ATOM 1454 N N . ILE A 1 176 ? 3.660 7.145 16.140 1.00 60.78 176 ILE A N 1
ATOM 1455 C CA . ILE A 1 176 ? 2.366 7.533 16.734 1.00 60.78 176 ILE A CA 1
ATOM 1456 C C . ILE A 1 176 ? 1.943 6.557 17.853 1.00 60.78 176 ILE A C 1
ATOM 1458 O O . ILE A 1 176 ? 1.328 6.969 18.841 1.00 60.78 176 ILE A O 1
ATOM 1462 N N . GLN A 1 177 ? 2.328 5.278 17.769 1.00 52.16 177 GLN A N 1
ATOM 1463 C CA . GLN A 1 177 ? 2.031 4.299 18.818 1.00 52.16 177 GLN A CA 1
ATOM 1464 C C . GLN A 1 177 ? 2.898 4.435 20.062 1.00 52.16 177 GLN A C 1
ATOM 1466 O O . GLN A 1 177 ? 2.402 4.205 21.164 1.00 52.16 177 GLN A O 1
ATOM 1471 N N . SER A 1 178 ? 4.177 4.796 19.920 1.00 51.31 178 SER A N 1
ATOM 1472 C CA . SER A 1 178 ? 5.044 4.944 21.093 1.00 51.31 178 SER A CA 1
ATOM 1473 C C . SER A 1 178 ? 4.578 6.107 21.970 1.00 51.31 178 SER A C 1
ATOM 1475 O O . SER A 1 178 ? 4.717 6.043 23.186 1.00 51.31 178 SER A O 1
ATOM 1477 N N . SER A 1 179 ? 3.990 7.149 21.375 1.00 47.00 179 SER A N 1
ATOM 1478 C CA . SER A 1 179 ? 3.375 8.250 22.119 1.00 47.00 179 SER A CA 1
ATOM 1479 C C . SER A 1 179 ? 2.011 7.888 22.718 1.00 47.00 179 SER A C 1
ATOM 1481 O O . SER A 1 179 ? 1.726 8.284 23.846 1.00 47.00 179 SER A O 1
ATOM 1483 N N . ALA A 1 180 ? 1.182 7.112 22.009 1.00 50.00 180 ALA A N 1
ATOM 1484 C CA . ALA A 1 180 ? -0.152 6.731 22.483 1.00 50.00 180 ALA A CA 1
ATOM 1485 C C . ALA A 1 180 ? -0.120 5.685 23.615 1.00 50.00 180 ALA A C 1
ATOM 1487 O O . ALA A 1 180 ? -0.967 5.723 24.498 1.00 50.00 180 ALA A O 1
ATOM 1488 N N . ASN A 1 181 ? 0.875 4.793 23.630 1.00 44.00 181 ASN A N 1
ATOM 1489 C CA . ASN A 1 181 ? 1.038 3.771 24.674 1.00 44.00 181 ASN A CA 1
ATOM 1490 C C . ASN A 1 181 ? 1.753 4.276 25.945 1.00 44.00 181 ASN A C 1
ATOM 1492 O O . ASN A 1 181 ? 1.889 3.520 26.904 1.00 44.00 181 ASN A O 1
ATOM 1496 N N . CYS A 1 182 ? 2.227 5.526 25.953 1.00 42.22 182 CYS A N 1
ATOM 1497 C CA . CYS A 1 182 ? 2.885 6.162 27.101 1.00 42.22 182 CYS A CA 1
ATOM 1498 C C . CYS A 1 182 ? 1.995 7.194 27.822 1.00 42.22 182 CYS A C 1
ATOM 1500 O O . CYS A 1 182 ? 2.504 7.921 28.676 1.00 42.22 182 CYS A O 1
ATOM 1502 N N . SER A 1 183 ? 0.707 7.282 27.466 1.00 38.16 183 SER A N 1
ATOM 1503 C CA . SER A 1 183 ? -0.263 8.235 28.033 1.00 38.16 183 SER A CA 1
ATOM 1504 C C . SER A 1 183 ? -1.290 7.543 28.921 1.00 38.16 183 SER A C 1
ATOM 1506 O O . SER A 1 183 ? -1.820 6.500 28.482 1.00 38.16 183 SER A O 1
#

pLDDT: mean 80.12, std 17.23, range [37.41, 96.12]